Protein AF-A0A2A2K8M1-F1 (afdb_monomer_lite)

InterPro domains:
  IPR002223 Pancreatic trypsin inhibitor Kunitz domain [PF00014] (12-63)
  IPR002223 Pancreatic trypsin inhibitor Kunitz domain [PR00759] (10-24)
  IPR002223 Pancreatic trypsin inhibitor Kunitz domain [PR00759] (38-48)
  IPR002223 Pancreatic trypsin inhibitor Kunitz domain [PR00759] (48-63)
  IPR002223 Pancreatic trypsin inhibitor Kunitz domain [PS50279] (13-63)
  IPR002223 Pancreatic trypsin inhibitor Kunitz domain [SM00131] (11-64)
  IPR003599 Immunoglobulin domain subtype [SM00409] (84-163)
  IPR007110 Immunoglobulin-like domain [PS50835] (79-159)
  IPR010909 PLAC [PF08686] (172-204)
  IPR010909 PLAC [PS50900] (168-207)
  IPR013783 Immunoglobulin-like fold [G3DSA:2.60.40.10] (83-166)
  IPR020901 Proteinase inhibitor I2, Kunitz, conserved site [PS00280] (41-59)
  IPR036179 Immunoglobulin-like domain superfamily [SSF48726] (88-167)
  IPR036880 Pancreatic trypsin inhibitor Kunitz domain superfamily [G3DSA:4.10.410.10] (6-68)
  IPR036880 Pancreatic trypsin inhibitor Kunitz domain superfamily [SSF57362] (7-64)

Organism: NCBI:txid2018661

pLDDT: mean 82.13, std 16.96, range [35.28, 97.94]

Radius of gyration: 31.9 Å; chains: 1; bounding box: 64×33×92 Å

Structure (mmCIF, N/CA/C/O backbone):
data_AF-A0A2A2K8M1-F1
#
_entry.id   AF-A0A2A2K8M1-F1
#
loop_
_atom_site.group_PDB
_atom_site.id
_atom_site.type_symbol
_atom_site.label_atom_id
_atom_site.label_alt_id
_atom_site.label_comp_id
_atom_site.label_asym_id
_atom_site.label_entity_id
_atom_site.label_seq_id
_atom_site.pdbx_PDB_ins_code
_atom_site.Cartn_x
_atom_site.Cartn_y
_atom_site.Cartn_z
_atom_site.occupancy
_atom_site.B_iso_or_equiv
_atom_site.auth_seq_id
_atom_site.auth_comp_id
_atom_site.auth_asym_id
_atom_site.auth_atom_id
_atom_site.pdbx_PDB_model_num
ATOM 1 N N . MET A 1 1 ? 0.678 21.310 -50.332 1.00 40.62 1 MET A N 1
ATOM 2 C CA . MET A 1 1 ? 1.232 19.943 -50.403 1.00 40.62 1 MET A CA 1
ATOM 3 C C . MET A 1 1 ? 2.626 19.961 -49.810 1.00 40.62 1 MET A C 1
ATOM 5 O O . MET A 1 1 ? 3.508 20.511 -50.447 1.00 40.62 1 MET A O 1
ATOM 9 N N . GLN A 1 2 ? 2.783 19.422 -48.602 1.00 35.66 2 GLN A N 1
ATOM 10 C CA . GLN A 1 2 ? 3.873 18.526 -48.193 1.00 35.66 2 GLN A CA 1
ATOM 11 C C . GLN A 1 2 ? 3.618 18.140 -46.730 1.00 35.66 2 GLN A C 1
ATOM 13 O O . GLN A 1 2 ? 3.634 18.981 -45.836 1.00 35.66 2 GLN A O 1
ATOM 18 N N . ASN A 1 3 ? 3.268 16.866 -46.546 1.00 35.28 3 ASN A N 1
ATOM 19 C CA . ASN A 1 3 ? 3.109 16.194 -45.263 1.00 35.28 3 ASN A CA 1
ATOM 20 C C . ASN A 1 3 ? 4.477 16.085 -44.589 1.00 35.28 3 ASN A C 1
ATOM 22 O O . ASN A 1 3 ? 5.363 15.425 -45.128 1.00 35.28 3 ASN A O 1
ATOM 26 N N . LEU A 1 4 ? 4.625 16.664 -43.402 1.00 38.75 4 LEU A N 1
ATOM 27 C CA . LEU A 1 4 ? 5.676 16.273 -42.470 1.00 38.75 4 LEU A CA 1
ATOM 28 C C . LEU A 1 4 ? 5.060 15.243 -41.527 1.00 38.75 4 LEU A C 1
ATOM 30 O O . LEU A 1 4 ? 4.328 15.582 -40.601 1.00 38.75 4 LEU A O 1
ATOM 34 N N . VAL A 1 5 ? 5.299 13.967 -41.825 1.00 39.38 5 VAL A N 1
ATOM 35 C CA . VAL A 1 5 ? 5.035 12.877 -40.888 1.00 39.38 5 VAL A CA 1
ATOM 36 C C . VAL A 1 5 ? 5.980 13.098 -39.711 1.00 39.38 5 VAL A C 1
ATOM 38 O O . VAL A 1 5 ? 7.195 12.991 -39.867 1.00 39.38 5 VAL A O 1
ATOM 41 N N . HIS A 1 6 ? 5.434 13.440 -38.544 1.00 40.03 6 HIS A N 1
ATOM 42 C CA . HIS A 1 6 ? 6.138 13.237 -37.285 1.00 40.03 6 HIS A CA 1
ATOM 43 C C . HIS A 1 6 ? 6.374 11.729 -37.165 1.00 40.03 6 HIS A C 1
ATOM 45 O O . HIS A 1 6 ? 5.461 10.978 -36.830 1.00 40.03 6 HIS A O 1
ATOM 51 N N . VAL A 1 7 ? 7.574 11.277 -37.529 1.00 40.03 7 VAL A N 1
ATOM 52 C CA . VAL A 1 7 ? 8.024 9.920 -37.225 1.00 40.03 7 VAL A CA 1
ATOM 53 C C . VAL A 1 7 ? 8.162 9.871 -35.712 1.00 40.03 7 VAL A C 1
ATOM 55 O O . VAL A 1 7 ? 9.080 10.460 -35.145 1.00 40.03 7 VAL A O 1
ATOM 58 N N . ASP A 1 8 ? 7.178 9.260 -35.063 1.00 51.19 8 ASP A N 1
ATOM 59 C CA . ASP A 1 8 ? 7.179 9.032 -33.628 1.00 51.19 8 ASP A CA 1
ATOM 60 C C . ASP A 1 8 ? 8.402 8.171 -33.283 1.00 51.19 8 ASP A C 1
ATOM 62 O O . ASP A 1 8 ? 8.494 7.000 -33.671 1.00 51.19 8 ASP A O 1
ATOM 66 N N . SER A 1 9 ? 9.366 8.768 -32.581 1.00 55.22 9 SER A N 1
ATOM 67 C CA . SER A 1 9 ? 10.589 8.109 -32.115 1.00 55.22 9 SER A CA 1
ATOM 68 C C . SER A 1 9 ? 10.290 6.863 -31.270 1.00 55.22 9 SER A C 1
ATOM 70 O O . SER A 1 9 ? 11.136 5.979 -31.168 1.00 55.22 9 SER A O 1
ATOM 72 N N . ASN A 1 10 ? 9.063 6.728 -30.748 1.00 67.31 10 ASN A N 1
ATOM 73 C CA . ASN A 1 10 ? 8.582 5.562 -30.011 1.00 67.31 10 ASN A CA 1
ATOM 74 C C . ASN A 1 10 ? 8.404 4.297 -30.872 1.00 67.31 10 ASN A C 1
ATOM 76 O O . ASN A 1 10 ? 8.530 3.181 -30.365 1.00 67.31 10 ASN A O 1
ATOM 80 N N . TYR A 1 11 ? 8.139 4.434 -32.176 1.00 81.25 11 TYR A N 1
ATOM 81 C CA . TYR A 1 11 ? 7.926 3.280 -33.057 1.00 81.25 11 TYR A CA 1
ATOM 82 C C . TYR A 1 11 ? 9.239 2.599 -33.456 1.00 81.25 11 TYR A C 1
ATOM 84 O O . TYR A 1 11 ? 9.352 1.378 -33.363 1.00 81.25 11 TYR A O 1
ATOM 92 N N . VAL A 1 12 ? 10.249 3.387 -33.843 1.00 89.00 12 VAL A N 1
ATOM 93 C CA . VAL A 1 12 ? 11.556 2.885 -34.304 1.00 89.00 12 VAL A CA 1
ATOM 94 C C . VAL A 1 12 ? 12.192 1.971 -33.259 1.00 89.00 12 VAL A C 1
ATOM 96 O O . VAL A 1 12 ? 12.655 0.881 -33.575 1.00 89.00 12 VAL A O 1
ATOM 99 N N . CYS A 1 13 ? 12.122 2.363 -31.992 1.00 89.69 13 CYS A N 1
ATOM 100 C CA . CYS A 1 13 ? 12.734 1.639 -30.884 1.00 89.69 13 CYS A CA 1
ATOM 101 C C . CYS A 1 13 ? 12.035 0.318 -30.522 1.00 89.69 13 CYS A C 1
ATOM 103 O O . CYS A 1 13 ? 12.549 -0.427 -29.694 1.00 89.69 13 CYS A O 1
ATOM 105 N N . LYS A 1 14 ? 10.872 0.010 -31.111 1.00 88.00 14 LYS A N 1
ATOM 106 C CA . LYS A 1 14 ? 10.136 -1.250 -30.898 1.00 88.00 14 LYS A CA 1
ATOM 107 C C . LYS A 1 14 ? 10.315 -2.251 -32.038 1.00 88.00 14 LYS A C 1
ATOM 109 O O . LYS A 1 14 ? 9.835 -3.377 -31.936 1.00 88.00 14 LYS A O 1
ATOM 114 N N . LEU A 1 15 ? 10.978 -1.856 -33.122 1.00 91.06 15 LEU A N 1
ATOM 115 C CA . LEU A 1 15 ? 11.228 -2.738 -34.257 1.00 91.06 15 LEU A CA 1
ATOM 116 C C . LEU A 1 15 ? 12.308 -3.778 -33.912 1.00 91.06 15 LEU A C 1
ATOM 118 O O . LEU A 1 15 ? 13.200 -3.493 -33.113 1.00 91.06 15 LEU A O 1
ATOM 122 N N . PRO A 1 16 ? 12.273 -4.984 -34.500 1.00 93.38 16 PRO A N 1
ATOM 123 C CA . PRO A 1 16 ? 13.370 -5.942 -34.374 1.00 93.38 16 PRO A CA 1
ATOM 124 C C . PRO A 1 16 ? 14.629 -5.427 -35.087 1.00 93.38 16 PRO A C 1
ATOM 126 O O . PRO A 1 16 ? 14.545 -4.539 -35.931 1.00 93.38 16 PRO A O 1
ATOM 129 N N . PHE A 1 17 ? 15.800 -6.004 -34.814 1.00 94.81 17 PHE A N 1
ATOM 130 C CA . PHE A 1 17 ? 16.961 -5.747 -35.672 1.00 94.81 17 PHE A CA 1
ATOM 131 C C . PHE A 1 17 ? 16.779 -6.445 -37.025 1.00 94.81 17 PHE A C 1
ATOM 133 O O . PHE A 1 17 ? 16.303 -7.580 -37.089 1.00 94.81 17 PHE A O 1
ATOM 140 N N . GLU A 1 18 ? 17.215 -5.800 -38.104 1.00 97.00 18 GLU A N 1
ATOM 141 C CA . GLU A 1 18 ? 17.178 -6.382 -39.445 1.00 97.00 18 GLU A CA 1
ATOM 142 C C . GLU A 1 18 ? 18.530 -6.252 -40.136 1.00 97.00 18 GLU A C 1
ATOM 144 O O . GLU A 1 18 ? 18.986 -5.159 -40.475 1.00 97.00 18 GLU A O 1
ATOM 149 N N . ARG A 1 19 ? 19.172 -7.401 -40.377 1.00 96.25 19 ARG A N 1
ATOM 150 C CA . ARG A 1 19 ? 20.444 -7.463 -41.105 1.00 96.25 19 ARG A CA 1
ATOM 151 C C . ARG A 1 19 ? 20.292 -7.018 -42.560 1.00 96.25 19 ARG A C 1
ATOM 153 O O . ARG A 1 19 ? 21.214 -6.398 -43.071 1.00 96.25 19 ARG A O 1
ATOM 160 N N . GLY A 1 20 ? 19.163 -7.298 -43.207 1.00 95.19 20 GLY A N 1
ATOM 161 C CA . GLY A 1 20 ? 18.978 -7.112 -44.651 1.00 95.19 20 GLY A CA 1
ATOM 162 C C . GLY A 1 20 ? 19.635 -8.225 -45.492 1.00 95.19 20 GLY A C 1
ATOM 163 O O . GLY A 1 20 ? 20.381 -9.042 -44.942 1.00 95.19 20 GLY A O 1
ATOM 164 N N . PRO A 1 21 ? 19.339 -8.295 -46.803 1.00 96.00 21 PRO A N 1
ATOM 165 C CA . PRO A 1 21 ? 19.711 -9.421 -47.664 1.00 96.00 21 PRO A CA 1
ATOM 166 C C . PRO A 1 21 ? 21.071 -9.289 -48.372 1.00 96.00 21 PRO A C 1
ATOM 168 O O . PRO A 1 21 ? 21.463 -10.215 -49.081 1.00 96.00 21 PRO A O 1
ATOM 171 N N . CYS A 1 22 ? 21.778 -8.165 -48.232 1.00 96.88 22 CYS A N 1
ATOM 172 C CA . CYS A 1 22 ? 23.078 -7.965 -48.879 1.00 96.88 22 CYS A CA 1
ATOM 173 C C . CYS A 1 22 ? 24.204 -8.798 -48.221 1.00 96.88 22 CYS A C 1
ATOM 175 O O . CYS A 1 22 ? 23.997 -9.515 -47.239 1.00 96.88 22 CYS A O 1
ATOM 177 N N . ASP A 1 23 ? 25.420 -8.710 -48.757 1.00 96.00 23 ASP A N 1
ATOM 178 C CA . ASP A 1 23 ? 26.592 -9.494 -48.344 1.00 96.00 23 ASP A CA 1
ATOM 179 C C . ASP A 1 23 ? 27.536 -8.766 -47.367 1.00 96.00 23 ASP A C 1
ATOM 181 O O . ASP A 1 23 ? 28.510 -9.350 -46.886 1.00 96.00 23 ASP A O 1
ATOM 185 N N . GLY A 1 24 ? 27.235 -7.514 -47.015 1.00 94.31 24 GLY A N 1
ATOM 186 C CA . GLY A 1 24 ? 28.004 -6.738 -46.047 1.00 94.31 24 GLY A CA 1
ATOM 187 C C . GLY A 1 24 ? 27.885 -7.234 -44.598 1.00 94.31 24 GLY A C 1
ATOM 188 O O . GLY A 1 24 ? 27.102 -8.122 -44.235 1.00 94.31 24 GLY A O 1
ATOM 189 N N . SER A 1 25 ? 28.693 -6.635 -43.726 1.00 94.12 25 SER A N 1
ATOM 190 C CA . SER A 1 25 ? 28.653 -6.891 -42.282 1.00 94.12 25 SER A CA 1
ATOM 191 C C . SER A 1 25 ? 29.175 -5.686 -41.504 1.00 94.12 25 SER A C 1
ATOM 193 O O . SER A 1 25 ? 30.154 -5.769 -40.763 1.00 94.12 25 SER A O 1
ATOM 195 N N . GLU A 1 26 ? 28.529 -4.543 -41.695 1.00 96.19 26 GLU A N 1
ATOM 196 C CA . GLU A 1 26 ? 28.850 -3.325 -40.964 1.00 96.19 26 GLU A CA 1
ATOM 197 C C . GLU A 1 26 ? 28.313 -3.392 -39.534 1.00 96.19 26 GLU A C 1
ATOM 199 O O . GLU A 1 26 ? 27.145 -3.713 -39.317 1.00 96.19 26 GLU A O 1
ATOM 204 N N . SER A 1 27 ? 29.149 -3.042 -38.556 1.00 96.94 27 SER A N 1
ATOM 205 C CA . SER A 1 27 ? 28.707 -2.898 -37.168 1.00 96.94 27 SER A CA 1
ATOM 206 C C . SER A 1 27 ? 27.693 -1.757 -37.050 1.00 96.94 27 SER A C 1
ATOM 208 O O . SER A 1 27 ? 27.935 -0.624 -37.491 1.00 96.94 27 SER A O 1
ATOM 210 N N . ARG A 1 28 ? 26.530 -2.074 -36.481 1.00 97.25 28 ARG A N 1
ATOM 211 C CA . ARG A 1 28 ? 25.445 -1.145 -36.165 1.00 97.25 28 ARG A CA 1
ATOM 212 C C . ARG A 1 28 ? 24.844 -1.491 -34.813 1.00 97.25 28 ARG A C 1
ATOM 214 O O . ARG A 1 28 ? 25.030 -2.585 -34.293 1.00 97.25 28 ARG A O 1
ATOM 221 N N . TRP A 1 29 ? 24.107 -0.549 -34.248 1.00 96.62 29 TRP A N 1
ATOM 222 C CA . TRP A 1 29 ? 23.428 -0.702 -32.968 1.00 96.62 29 TRP A CA 1
ATOM 223 C C . TRP A 1 29 ? 21.922 -0.745 -33.180 1.00 96.62 29 TRP A C 1
ATOM 225 O O . TRP A 1 29 ? 21.399 0.027 -33.973 1.00 96.62 29 TRP A O 1
ATOM 235 N N . PHE A 1 30 ? 21.219 -1.609 -32.463 1.00 95.06 30 PHE A N 1
ATOM 236 C CA . PHE A 1 30 ? 19.760 -1.598 -32.384 1.00 95.06 30 PHE A CA 1
ATOM 237 C C . PHE A 1 30 ? 19.334 -1.547 -30.920 1.00 95.06 30 PHE A C 1
ATOM 239 O O . PHE A 1 30 ? 20.083 -1.964 -30.032 1.00 95.06 30 PHE A O 1
ATOM 246 N N . TYR A 1 31 ? 18.136 -1.043 -30.656 1.00 92.38 31 TYR A N 1
ATOM 247 C CA . TYR A 1 31 ? 17.542 -1.057 -29.329 1.00 92.38 31 TYR A CA 1
ATOM 248 C C . TYR A 1 31 ? 16.719 -2.332 -29.125 1.00 92.38 31 TYR A C 1
ATOM 250 O O . TYR A 1 31 ? 15.752 -2.573 -29.844 1.00 92.38 31 TYR A O 1
ATOM 258 N N . ASP A 1 32 ? 17.085 -3.149 -28.138 1.00 87.44 32 ASP A N 1
ATOM 259 C CA . ASP A 1 32 ? 16.274 -4.282 -27.693 1.00 87.44 32 ASP A CA 1
ATOM 260 C C . ASP A 1 32 ? 15.259 -3.772 -26.664 1.00 87.44 32 ASP A C 1
ATOM 262 O O . ASP A 1 32 ? 15.597 -3.572 -25.494 1.00 87.44 32 ASP A O 1
ATOM 266 N N . HIS A 1 33 ? 14.016 -3.545 -27.098 1.00 81.12 33 HIS A N 1
ATOM 267 C CA . HIS A 1 33 ? 12.969 -2.986 -26.238 1.00 81.12 33 HIS A CA 1
ATOM 268 C C . HIS A 1 33 ? 12.596 -3.894 -25.056 1.00 81.12 33 HIS A C 1
ATOM 270 O O . HIS A 1 33 ? 12.164 -3.389 -24.023 1.00 81.12 33 HIS A O 1
ATOM 276 N N . ASN A 1 34 ? 12.770 -5.216 -25.178 1.00 78.00 34 ASN A N 1
ATOM 277 C CA . ASN A 1 34 ? 12.465 -6.157 -24.096 1.00 78.00 34 ASN A CA 1
ATOM 278 C C . ASN A 1 34 ? 13.526 -6.083 -22.998 1.00 78.00 34 ASN A C 1
ATOM 280 O O . ASN A 1 34 ? 13.221 -6.207 -21.813 1.00 78.00 34 ASN A O 1
ATOM 284 N N . LYS A 1 35 ? 14.786 -5.875 -23.392 1.00 77.00 35 LYS A N 1
ATOM 285 C CA . LYS A 1 35 ? 15.911 -5.741 -22.457 1.00 77.00 35 LYS A CA 1
ATOM 286 C C . LYS A 1 35 ? 16.182 -4.297 -22.037 1.00 77.00 35 LYS A C 1
ATOM 288 O O . LYS A 1 35 ? 16.935 -4.080 -21.093 1.00 77.00 35 LYS A O 1
ATOM 293 N N . GLY A 1 36 ? 15.607 -3.323 -22.736 1.00 78.19 36 GLY A N 1
ATOM 294 C CA . GLY A 1 36 ? 15.814 -1.897 -22.502 1.00 78.19 36 GLY A CA 1
ATOM 295 C C . GLY A 1 36 ? 17.237 -1.411 -22.803 1.00 78.19 36 GLY A C 1
ATOM 296 O O . GLY A 1 36 ? 17.662 -0.399 -22.245 1.00 78.19 36 GLY A O 1
ATOM 297 N N . ILE A 1 37 ? 17.999 -2.123 -23.643 1.00 82.56 37 ILE A N 1
ATOM 298 C CA . ILE A 1 37 ? 19.424 -1.852 -23.904 1.00 82.56 37 ILE A CA 1
ATOM 299 C C . ILE A 1 37 ? 19.737 -1.811 -25.401 1.00 82.56 37 ILE A C 1
ATOM 301 O O . ILE A 1 37 ? 19.132 -2.522 -26.198 1.00 82.56 37 ILE A O 1
ATOM 305 N N . CYS A 1 38 ? 20.740 -1.015 -25.777 1.00 90.56 38 CYS A N 1
ATOM 306 C CA . CYS A 1 38 ? 21.304 -1.027 -27.126 1.00 90.56 38 CYS A CA 1
ATOM 307 C C . CYS A 1 38 ? 22.308 -2.173 -27.284 1.00 90.56 38 CYS A C 1
ATOM 309 O O . CYS A 1 38 ? 23.259 -2.270 -26.499 1.00 90.56 38 CYS A O 1
ATOM 311 N N . LEU A 1 39 ? 22.117 -2.998 -28.311 1.00 92.31 39 LEU A N 1
ATOM 312 C CA . LEU A 1 39 ? 22.966 -4.133 -28.665 1.00 92.31 39 LEU A CA 1
ATOM 313 C C . LEU A 1 39 ? 23.559 -3.942 -30.064 1.00 92.31 39 LEU A C 1
ATOM 315 O O . LEU A 1 39 ? 22.949 -3.325 -30.934 1.00 92.31 39 LEU A O 1
ATOM 319 N N . GLU A 1 40 ? 24.761 -4.468 -30.272 1.00 96.50 40 GLU A N 1
ATOM 320 C CA . GLU A 1 40 ? 25.446 -4.431 -31.563 1.00 96.50 40 GLU A CA 1
ATOM 321 C C . GLU A 1 40 ? 24.971 -5.583 -32.463 1.00 96.50 40 GLU A C 1
ATOM 323 O O . GLU A 1 40 ? 24.756 -6.703 -31.993 1.00 96.50 40 GLU A O 1
ATOM 328 N N . PHE A 1 41 ? 24.816 -5.320 -33.760 1.00 96.38 41 PHE A N 1
ATOM 329 C CA . PHE A 1 41 ? 24.501 -6.316 -34.781 1.00 96.38 41 PHE A CA 1
ATOM 330 C C . PHE A 1 41 ? 25.212 -6.004 -36.107 1.00 96.38 41 PHE A C 1
ATOM 332 O O . PHE A 1 41 ? 25.621 -4.871 -36.363 1.00 96.38 41 PHE A O 1
ATOM 339 N N . GLY A 1 42 ? 25.361 -7.021 -36.961 1.00 96.75 42 GLY A N 1
ATOM 340 C CA . GLY A 1 42 ? 25.916 -6.861 -38.307 1.00 96.75 42 GLY A CA 1
ATOM 341 C C . GLY A 1 42 ? 24.831 -6.506 -39.321 1.00 96.75 42 GLY A C 1
ATOM 342 O O . GLY A 1 42 ? 23.949 -7.325 -39.578 1.00 96.75 42 GLY A O 1
ATOM 343 N N . TYR A 1 43 ? 24.914 -5.318 -39.916 1.00 97.25 43 TYR A N 1
ATOM 344 C CA . TYR A 1 43 ? 24.059 -4.867 -41.012 1.00 97.25 43 TYR A CA 1
ATOM 345 C C . TYR A 1 43 ? 24.692 -5.189 -42.370 1.00 97.25 43 TYR A C 1
ATOM 347 O O . TYR A 1 43 ? 25.881 -4.968 -42.591 1.00 97.25 43 TYR A O 1
ATOM 355 N N . SER A 1 44 ? 23.886 -5.702 -43.294 1.00 96.25 44 SER A N 1
ATOM 356 C CA . SER A 1 44 ? 24.334 -6.169 -44.607 1.00 96.25 44 SER A CA 1
ATOM 357 C C . SER A 1 44 ? 24.650 -5.066 -45.616 1.00 96.25 44 SER A C 1
ATOM 359 O O . SER A 1 44 ? 25.215 -5.354 -46.665 1.00 96.25 44 SER A O 1
ATOM 361 N N . GLY A 1 45 ? 24.296 -3.814 -45.322 1.00 94.38 45 GLY A N 1
ATOM 362 C CA . GLY A 1 45 ? 24.522 -2.676 -46.217 1.00 94.38 45 GLY A CA 1
ATOM 363 C C . GLY A 1 45 ? 23.304 -2.270 -47.052 1.00 94.38 45 GLY A C 1
ATOM 364 O O . GLY A 1 45 ? 23.328 -1.193 -47.644 1.00 94.38 45 GLY A O 1
ATOM 365 N N . CYS A 1 46 ? 22.215 -3.049 -47.060 1.00 94.88 46 CYS A N 1
ATOM 366 C CA . CYS A 1 46 ? 20.970 -2.665 -47.732 1.00 94.88 46 CYS A CA 1
ATOM 367 C C . CYS A 1 46 ? 19.701 -3.096 -46.980 1.00 94.88 46 CYS A C 1
ATOM 369 O O . CYS A 1 46 ? 19.727 -4.020 -46.167 1.00 94.88 46 CYS A O 1
ATOM 371 N N . GLU A 1 47 ? 18.591 -2.423 -47.304 1.00 94.38 47 GLU A N 1
ATOM 372 C CA . GLU A 1 47 ? 17.252 -2.659 -46.746 1.00 94.38 47 GLU A CA 1
ATOM 373 C C . GLU A 1 47 ? 17.218 -2.607 -45.205 1.00 94.38 47 GLU A C 1
ATOM 375 O O . GLU A 1 47 ? 17.872 -1.765 -44.583 1.00 94.38 47 GLU A O 1
ATOM 380 N N . GLY A 1 48 ? 16.416 -3.464 -44.575 1.00 91.88 48 GLY A N 1
ATOM 381 C CA . GLY A 1 48 ? 16.195 -3.468 -43.138 1.00 91.88 48 GLY A CA 1
ATOM 382 C C . GLY A 1 48 ? 15.252 -2.359 -42.670 1.00 91.88 48 GLY A C 1
ATOM 383 O O . GLY A 1 48 ? 14.567 -1.712 -43.465 1.00 91.88 48 GLY A O 1
ATOM 384 N N . ASN A 1 49 ? 15.271 -2.103 -41.364 1.00 94.75 49 ASN A N 1
ATOM 385 C CA . ASN A 1 49 ? 14.431 -1.095 -40.731 1.00 94.75 49 ASN A CA 1
ATOM 386 C C . ASN A 1 49 ? 15.246 -0.024 -39.982 1.00 94.75 49 ASN A C 1
ATOM 388 O O . ASN A 1 49 ? 16.479 -0.054 -39.937 1.00 94.75 49 ASN A O 1
ATOM 392 N N . GLU A 1 50 ? 14.531 0.950 -39.419 1.00 93.62 50 GLU A N 1
ATOM 393 C CA . GLU A 1 50 ? 15.107 2.147 -38.798 1.00 93.62 50 GLU A CA 1
ATOM 394 C C . GLU A 1 50 ? 15.674 1.915 -37.388 1.00 93.62 50 GLU A C 1
ATOM 396 O O . GLU A 1 50 ? 16.328 2.808 -36.851 1.00 93.62 50 GLU A O 1
ATOM 401 N N . ASN A 1 51 ? 15.488 0.737 -36.769 1.00 94.88 51 ASN A N 1
ATOM 402 C CA . ASN A 1 51 ? 16.140 0.395 -35.495 1.00 94.88 51 ASN A CA 1
ATOM 403 C C . ASN A 1 51 ? 17.610 0.014 -35.727 1.00 94.88 51 ASN A C 1
ATOM 405 O O . ASN A 1 51 ? 18.058 -1.099 -35.446 1.00 94.88 51 ASN A O 1
ATOM 409 N N . ARG A 1 52 ? 18.349 0.943 -36.333 1.00 95.31 52 ARG A N 1
ATOM 410 C CA . ARG A 1 52 ? 19.715 0.769 -36.811 1.00 95.31 52 ARG A CA 1
ATOM 411 C C . ARG A 1 52 ? 20.462 2.090 -36.696 1.00 95.31 52 ARG A C 1
ATOM 413 O O . ARG A 1 52 ? 20.373 2.970 -37.547 1.00 95.31 52 ARG A O 1
ATOM 420 N N . PHE A 1 53 ? 21.276 2.180 -35.665 1.00 95.75 53 PHE A N 1
ATOM 421 C CA . PHE A 1 53 ? 22.047 3.353 -35.302 1.00 95.75 53 PHE A CA 1
ATOM 422 C C . PHE A 1 53 ? 23.531 3.131 -35.576 1.00 95.75 53 PHE A C 1
ATOM 424 O O . PHE A 1 53 ? 24.041 2.010 -35.502 1.00 95.75 53 PHE A O 1
ATOM 431 N N . LEU A 1 54 ? 24.236 4.214 -35.897 1.00 94.38 54 LEU A N 1
ATOM 432 C CA . LEU A 1 54 ? 25.666 4.161 -36.186 1.00 94.38 54 LEU A CA 1
ATOM 433 C C . LEU A 1 54 ? 26.478 3.883 -34.919 1.00 94.38 54 LEU A C 1
ATOM 435 O O . LEU A 1 54 ? 27.393 3.063 -34.934 1.00 94.38 54 LEU A O 1
ATOM 439 N N . THR A 1 55 ? 26.123 4.540 -33.816 1.00 92.56 55 THR A N 1
ATOM 440 C CA . THR A 1 55 ? 26.805 4.382 -32.533 1.00 92.56 55 THR A CA 1
ATOM 441 C C . THR A 1 55 ? 25.839 3.957 -31.433 1.00 92.56 55 THR A C 1
ATOM 443 O O . THR A 1 55 ? 24.635 4.220 -31.487 1.00 92.56 55 THR A O 1
ATOM 446 N N . LYS A 1 56 ? 26.384 3.347 -30.373 1.00 89.06 56 LYS A N 1
ATOM 447 C CA . LYS A 1 56 ? 25.629 3.055 -29.148 1.00 89.06 56 LYS A CA 1
ATOM 448 C C . LYS A 1 56 ? 24.960 4.311 -28.590 1.00 89.06 56 LYS A C 1
ATOM 450 O O . LYS A 1 56 ? 23.841 4.231 -28.101 1.00 89.06 56 LYS A O 1
ATOM 455 N N . ASN A 1 57 ? 25.642 5.456 -28.651 1.00 84.50 57 ASN A N 1
ATOM 456 C CA . ASN A 1 57 ? 25.127 6.704 -28.101 1.00 84.50 57 ASN A CA 1
ATOM 457 C C . ASN A 1 57 ? 23.944 7.244 -28.909 1.00 84.50 57 ASN A C 1
ATOM 459 O O . ASN A 1 57 ? 22.994 7.716 -28.303 1.00 84.50 57 ASN A O 1
ATOM 463 N N . ASP A 1 58 ? 23.959 7.116 -30.238 1.00 87.38 58 ASP A N 1
ATOM 464 C CA . ASP A 1 58 ? 22.818 7.503 -31.079 1.00 87.38 58 ASP A CA 1
ATOM 465 C C . ASP A 1 58 ? 21.598 6.622 -30.785 1.00 87.38 58 ASP A C 1
ATOM 467 O O . ASP A 1 58 ? 20.488 7.127 -30.639 1.00 87.38 58 ASP A O 1
ATOM 471 N N . CYS A 1 59 ? 21.820 5.314 -30.608 1.00 89.94 59 CYS A N 1
ATOM 472 C CA . CYS A 1 59 ? 20.780 4.377 -30.184 1.00 89.94 59 CYS A CA 1
ATOM 473 C C . CYS A 1 59 ? 20.194 4.750 -28.816 1.00 89.94 59 CYS A C 1
ATOM 475 O O . CYS A 1 59 ? 18.978 4.783 -28.643 1.00 89.94 59 CYS A O 1
ATOM 477 N N . LEU A 1 60 ? 21.048 5.066 -27.837 1.00 84.88 60 LEU A N 1
ATOM 478 C CA . LEU A 1 60 ? 20.592 5.491 -26.516 1.00 84.88 60 LEU A CA 1
ATOM 479 C C . LEU A 1 60 ? 19.854 6.833 -26.603 1.00 84.88 60 LEU A C 1
ATOM 481 O O . LEU A 1 60 ? 18.729 6.941 -26.139 1.00 84.88 60 LEU A O 1
ATOM 485 N N . ALA A 1 61 ? 20.409 7.837 -27.272 1.00 82.06 61 ALA A N 1
ATOM 486 C CA . ALA A 1 61 ? 19.755 9.134 -27.429 1.00 82.06 61 ALA A CA 1
ATOM 487 C C . ALA A 1 61 ? 18.369 9.021 -28.091 1.00 82.06 61 ALA A C 1
ATOM 489 O O . ALA A 1 61 ? 17.443 9.716 -27.679 1.00 82.06 61 ALA A O 1
ATOM 490 N N . ALA A 1 62 ? 18.214 8.125 -29.070 1.00 83.81 62 ALA A N 1
ATOM 491 C CA . ALA A 1 62 ? 16.941 7.887 -29.741 1.00 83.81 62 ALA A CA 1
ATOM 492 C C . ALA A 1 62 ? 15.948 7.073 -28.892 1.00 83.81 62 ALA A C 1
ATOM 494 O O . ALA A 1 62 ? 14.763 7.398 -28.863 1.00 83.81 62 ALA A O 1
ATOM 495 N N . CYS A 1 63 ? 16.418 6.029 -28.201 1.00 82.75 63 CYS A N 1
ATOM 496 C CA . CYS A 1 63 ? 15.550 4.995 -27.631 1.00 82.75 63 CYS A CA 1
ATOM 497 C C . CYS A 1 63 ? 15.614 4.850 -26.110 1.00 82.75 63 CYS A C 1
ATOM 499 O O . CYS A 1 63 ? 14.656 4.387 -25.492 1.00 82.75 63 CYS A O 1
ATOM 501 N N . SER A 1 64 ? 16.699 5.277 -25.465 1.00 73.44 64 SER A N 1
ATOM 502 C CA . SER A 1 64 ? 16.831 5.193 -24.010 1.00 73.44 64 SER A CA 1
ATOM 503 C C . SER A 1 64 ? 15.984 6.217 -23.272 1.00 73.44 64 SER A C 1
ATOM 505 O O . SER A 1 64 ? 15.797 6.036 -22.079 1.00 73.44 64 SER A O 1
ATOM 507 N N . VAL A 1 65 ? 15.429 7.239 -23.937 1.00 63.84 65 VAL A N 1
ATOM 508 C CA . VAL A 1 65 ? 14.466 8.174 -23.318 1.00 63.84 65 VAL A CA 1
ATOM 509 C C . VAL A 1 65 ? 13.141 7.466 -22.988 1.00 63.84 65 VAL A C 1
ATOM 511 O O . VAL A 1 65 ? 12.551 7.728 -21.946 1.00 63.84 65 VAL A O 1
ATOM 514 N N . ILE A 1 66 ? 12.760 6.448 -23.769 1.00 56.19 66 ILE A N 1
ATOM 515 C CA . ILE A 1 66 ? 11.646 5.525 -23.458 1.00 56.19 66 ILE A CA 1
ATOM 516 C C . ILE A 1 66 ? 12.030 4.582 -22.300 1.00 56.19 66 ILE A C 1
ATOM 518 O O . ILE A 1 66 ? 11.192 4.107 -21.533 1.00 56.19 66 ILE A O 1
ATOM 522 N N . GLY A 1 67 ? 13.332 4.356 -22.125 1.00 49.16 67 GLY A N 1
ATOM 523 C CA . GLY A 1 67 ? 13.910 3.716 -20.952 1.00 49.16 67 GLY A CA 1
ATOM 524 C C . GLY A 1 67 ? 13.977 4.619 -19.720 1.00 49.16 67 GLY A C 1
ATOM 525 O O . GLY A 1 67 ? 14.117 4.076 -18.637 1.00 49.16 67 GLY A O 1
ATOM 526 N N . VAL A 1 68 ? 13.849 5.949 -19.823 1.00 48.62 68 VAL A N 1
ATOM 527 C CA . VAL A 1 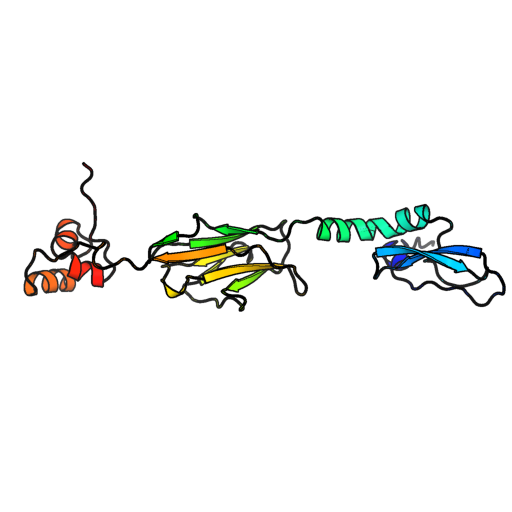68 ? 13.823 6.828 -18.641 1.00 48.62 68 VAL A CA 1
ATOM 528 C C . VAL A 1 68 ? 12.436 6.832 -18.012 1.00 48.62 68 VAL A C 1
ATOM 530 O O . VAL A 1 68 ? 12.360 6.762 -16.799 1.00 48.62 68 VAL A O 1
ATOM 533 N N . GLU A 1 69 ? 11.339 6.776 -18.771 1.00 47.94 69 GLU A N 1
ATOM 534 C CA . GLU A 1 69 ? 10.011 6.595 -18.156 1.00 47.94 69 GLU A CA 1
ATOM 535 C C . GLU A 1 69 ? 9.878 5.222 -17.475 1.00 47.94 69 GLU A C 1
ATOM 537 O O . GLU A 1 69 ? 9.398 5.142 -16.349 1.00 47.94 69 GLU A O 1
ATOM 542 N N . ASN A 1 70 ? 10.423 4.155 -18.071 1.00 47.41 70 ASN A N 1
ATOM 543 C CA . ASN A 1 70 ? 10.417 2.817 -17.465 1.00 47.41 70 ASN A CA 1
ATOM 544 C C . ASN A 1 70 ? 11.490 2.614 -16.373 1.00 47.41 70 ASN A C 1
ATOM 546 O O . ASN A 1 70 ? 11.277 1.849 -15.435 1.00 47.41 70 ASN A O 1
ATOM 550 N N . ALA A 1 71 ? 12.643 3.288 -16.443 1.00 47.31 71 ALA A N 1
ATOM 551 C CA . ALA A 1 71 ? 13.655 3.249 -15.384 1.00 47.31 71 ALA A CA 1
ATOM 552 C C . ALA A 1 71 ? 13.320 4.193 -14.226 1.00 47.31 71 ALA A C 1
ATOM 554 O O . ALA A 1 71 ? 13.653 3.864 -13.098 1.00 47.31 71 ALA A O 1
ATOM 555 N N . LEU A 1 72 ? 12.630 5.315 -14.460 1.00 49.59 72 LEU A N 1
ATOM 556 C CA . LEU A 1 72 ? 12.035 6.130 -13.396 1.00 49.59 72 LEU A CA 1
ATOM 557 C C . LEU A 1 72 ? 10.883 5.386 -12.715 1.00 49.59 72 LEU A C 1
ATOM 559 O O . LEU A 1 72 ? 10.742 5.513 -11.506 1.00 49.59 72 LEU A O 1
ATOM 563 N N . TYR A 1 73 ? 10.137 4.550 -13.447 1.00 48.53 73 TYR A N 1
ATOM 564 C CA . TYR A 1 73 ? 9.150 3.637 -12.860 1.00 48.53 73 TYR A CA 1
ATOM 565 C C . TYR A 1 73 ? 9.802 2.526 -12.018 1.00 48.53 73 TYR A C 1
ATOM 567 O O . TYR A 1 73 ? 9.317 2.194 -10.947 1.00 48.53 73 TYR A O 1
ATOM 575 N N . ARG A 1 74 ? 10.955 1.983 -12.438 1.00 48.28 74 ARG A N 1
ATOM 576 C CA . ARG A 1 74 ? 11.743 1.024 -11.627 1.00 48.28 74 ARG A CA 1
ATOM 577 C C . ARG A 1 74 ? 12.578 1.670 -10.509 1.00 48.28 74 ARG A C 1
ATOM 579 O O . ARG A 1 74 ? 13.042 0.969 -9.618 1.00 48.28 74 ARG A O 1
ATOM 586 N N . LEU A 1 75 ? 12.812 2.982 -10.572 1.00 49.91 75 LEU A N 1
ATOM 587 C CA . LEU A 1 75 ? 13.428 3.788 -9.509 1.00 49.91 75 LEU A CA 1
ATOM 588 C C . LEU A 1 75 ? 12.389 4.335 -8.523 1.00 49.91 75 LEU A C 1
ATOM 590 O O . LEU A 1 75 ? 12.779 4.866 -7.481 1.00 49.91 75 LEU A O 1
ATOM 594 N N . GLN A 1 76 ? 11.091 4.231 -8.823 1.00 61.41 76 GLN A N 1
ATOM 595 C CA . GLN A 1 76 ? 10.060 4.464 -7.825 1.00 61.41 76 GLN A CA 1
ATOM 596 C C . GLN A 1 76 ? 10.149 3.337 -6.811 1.00 61.41 76 GLN A C 1
ATOM 598 O O . GLN A 1 76 ? 10.019 2.160 -7.137 1.00 61.41 76 GLN A O 1
ATOM 603 N N . SER A 1 77 ? 10.443 3.724 -5.574 1.00 63.62 77 SER A N 1
ATOM 604 C CA . SER A 1 77 ? 10.434 2.829 -4.429 1.00 63.62 77 SER A CA 1
ATOM 605 C C . SER A 1 77 ? 9.153 1.993 -4.451 1.00 63.62 77 SER A C 1
ATOM 607 O O . SER A 1 77 ? 8.098 2.559 -4.763 1.00 63.62 77 SER A O 1
ATOM 609 N N . PRO A 1 78 ? 9.206 0.704 -4.069 1.00 77.62 78 PRO A N 1
ATOM 610 C CA . PRO A 1 78 ? 7.993 -0.079 -3.902 1.00 77.62 78 PRO A CA 1
ATOM 611 C C . PRO A 1 78 ? 7.002 0.701 -3.030 1.00 77.62 78 PRO A C 1
ATOM 613 O O . PRO A 1 78 ? 7.432 1.456 -2.139 1.00 77.62 78 PRO A O 1
ATOM 616 N N . PRO A 1 79 ? 5.688 0.557 -3.283 1.00 87.62 79 PRO A N 1
ATOM 617 C CA . PRO A 1 79 ? 4.685 1.269 -2.512 1.00 87.62 79 PRO A CA 1
ATOM 618 C C . PRO A 1 79 ? 4.911 1.030 -1.026 1.00 87.62 79 PRO A C 1
ATOM 620 O O . PRO A 1 79 ? 5.401 -0.024 -0.613 1.00 87.62 79 PRO A O 1
ATOM 623 N N . THR A 1 80 ? 4.537 2.002 -0.200 1.00 91.38 80 THR A N 1
ATOM 624 C CA . THR A 1 80 ? 4.641 1.826 1.250 1.00 91.38 80 THR A CA 1
ATOM 625 C C . THR A 1 80 ? 3.298 1.942 1.927 1.00 91.38 80 THR A C 1
ATOM 627 O O . THR A 1 80 ? 2.557 2.901 1.715 1.00 91.38 80 THR A O 1
ATOM 630 N N . VAL A 1 81 ? 2.989 0.972 2.783 1.00 94.56 81 VAL A N 1
ATOM 631 C CA . VAL A 1 81 ? 1.770 1.009 3.588 1.00 94.56 81 VAL A CA 1
ATOM 632 C C . VAL A 1 81 ? 2.066 1.689 4.912 1.00 94.56 81 VAL A C 1
ATOM 634 O O . VAL A 1 81 ? 2.919 1.249 5.689 1.00 94.56 81 VAL A O 1
ATOM 637 N N . THR A 1 82 ? 1.313 2.749 5.182 1.00 94.50 82 THR A N 1
ATOM 638 C CA . THR A 1 82 ? 1.280 3.436 6.476 1.00 94.50 82 THR A CA 1
ATOM 639 C C . THR A 1 82 ? -0.116 3.373 7.072 1.00 94.50 82 THR A C 1
ATOM 641 O O . THR A 1 82 ? -1.083 3.096 6.368 1.00 94.50 82 THR A O 1
ATOM 644 N N . SER A 1 83 ? -0.240 3.677 8.363 1.00 95.50 83 SER A N 1
ATOM 645 C CA . SER A 1 83 ? -1.544 3.795 9.013 1.00 95.50 83 SER A CA 1
ATOM 646 C C . SER A 1 83 ? -1.642 5.046 9.878 1.00 95.50 83 SER A C 1
ATOM 648 O O . SER A 1 83 ? -0.625 5.667 10.194 1.00 95.50 83 SER A O 1
ATOM 650 N N . THR A 1 84 ? -2.847 5.363 10.349 1.00 92.00 84 THR A N 1
ATOM 651 C CA . THR A 1 84 ? -3.091 6.408 11.361 1.00 92.00 84 THR A CA 1
ATOM 652 C C . THR A 1 84 ? -2.419 6.142 12.721 1.00 92.00 84 THR A C 1
ATOM 654 O O . THR A 1 84 ? -2.442 7.012 13.591 1.00 92.00 84 THR A O 1
ATOM 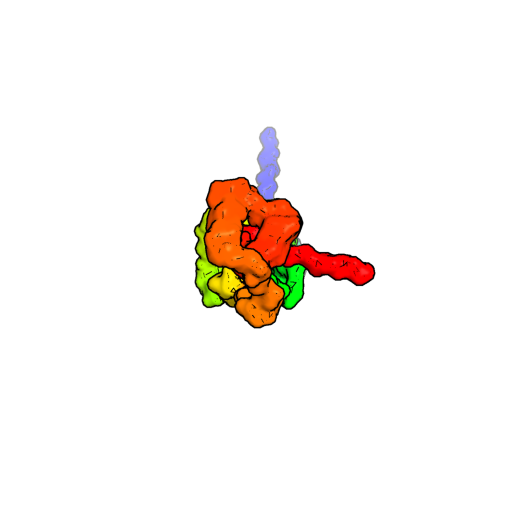657 N N . GLY A 1 85 ? -1.790 4.976 12.928 1.00 89.19 85 GLY A N 1
ATOM 658 C CA . GLY A 1 85 ? -1.069 4.611 14.150 1.00 89.19 85 GLY A CA 1
ATOM 659 C C . GLY A 1 85 ? 0.162 3.720 13.920 1.00 89.19 85 GLY A C 1
ATOM 660 O O . GLY A 1 85 ? 0.624 3.511 12.801 1.00 89.19 85 GLY A O 1
ATOM 661 N N . LYS A 1 86 ? 0.721 3.181 15.012 1.00 88.56 86 LYS A N 1
ATOM 662 C CA . LYS A 1 86 ? 1.941 2.342 14.994 1.00 88.56 86 LYS A CA 1
ATOM 663 C C . LYS A 1 86 ? 1.668 0.829 14.928 1.00 88.56 86 LYS A C 1
ATOM 665 O O . LYS A 1 86 ? 2.566 0.045 15.209 1.00 88.56 86 LYS A O 1
ATOM 670 N N . GLY A 1 87 ? 0.441 0.421 14.600 1.00 89.25 87 GLY A N 1
ATOM 671 C CA . GLY A 1 87 ? 0.083 -0.986 14.374 1.00 89.25 87 GLY A CA 1
ATOM 672 C C . GLY A 1 87 ? -0.703 -1.665 15.498 1.00 89.25 87 GLY A C 1
ATOM 673 O O . GLY A 1 87 ? -1.395 -2.628 15.204 1.00 89.25 87 GLY A O 1
ATOM 674 N N . SER A 1 88 ? -0.681 -1.164 16.741 1.00 93.88 88 SER A N 1
ATOM 675 C CA . SER A 1 88 ? -1.584 -1.637 17.811 1.00 93.88 88 SER A CA 1
ATOM 676 C C . SER A 1 88 ? -2.747 -0.665 18.007 1.00 93.88 88 SER A C 1
ATOM 678 O O . SER A 1 88 ? -2.550 0.541 18.184 1.00 93.88 88 SER A O 1
ATOM 680 N N . PHE A 1 89 ? -3.960 -1.208 17.958 1.00 92.44 89 PHE A N 1
ATOM 681 C CA . PHE A 1 89 ? -5.220 -0.488 18.063 1.00 92.44 89 PHE A CA 1
ATOM 682 C C . PHE A 1 89 ? -6.167 -1.220 19.012 1.00 92.44 89 PHE A C 1
ATOM 684 O O . PHE A 1 89 ? -6.029 -2.415 19.263 1.00 92.44 89 PHE A O 1
ATOM 691 N N . LYS A 1 90 ? -7.165 -0.504 19.531 1.00 88.44 90 LYS A N 1
ATOM 692 C CA . LYS A 1 90 ? -8.208 -1.098 20.373 1.00 88.44 90 LYS A CA 1
ATOM 693 C C . LYS A 1 90 ? -9.442 -1.406 19.539 1.00 88.44 90 LYS A C 1
ATOM 695 O O . LYS A 1 90 ? -9.730 -0.715 18.562 1.00 88.44 90 LYS A O 1
ATOM 700 N N . ALA A 1 91 ? -10.202 -2.414 19.956 1.00 87.50 91 ALA A N 1
ATOM 701 C CA . ALA A 1 91 ? -11.499 -2.684 19.352 1.00 87.50 91 ALA A CA 1
ATOM 702 C C . ALA A 1 91 ? -12.391 -1.423 19.352 1.00 87.50 91 ALA A C 1
ATOM 704 O O . ALA A 1 91 ? -12.466 -0.692 20.343 1.00 87.50 91 ALA A O 1
ATOM 705 N N . GLY A 1 92 ? -13.061 -1.168 18.229 1.00 85.19 92 GLY A N 1
ATOM 706 C CA . GLY A 1 92 ? -13.904 0.004 18.000 1.00 85.19 92 GLY A CA 1
ATOM 707 C C . GLY A 1 92 ? -13.179 1.235 17.447 1.00 85.19 92 GLY A C 1
ATOM 708 O O . GLY A 1 92 ? -13.857 2.198 17.097 1.00 85.19 92 GLY A O 1
ATOM 709 N N . SER A 1 93 ? -11.845 1.223 17.339 1.00 87.19 93 SER A N 1
ATOM 710 C CA . SER A 1 93 ? -11.087 2.303 16.695 1.00 87.19 93 SER A CA 1
ATOM 711 C C . SER A 1 93 ? -11.443 2.462 15.212 1.00 87.19 93 SER A C 1
ATOM 713 O O . SER A 1 93 ? -11.838 1.505 14.549 1.00 87.19 93 SER A O 1
ATOM 715 N N . GLU A 1 94 ? -11.271 3.676 14.696 1.00 92.12 94 GLU A N 1
ATOM 716 C CA . GLU A 1 94 ? -11.257 3.960 13.260 1.00 92.12 94 GLU A CA 1
ATOM 717 C C . GLU A 1 94 ? -9.802 3.931 12.782 1.00 92.12 94 GLU A C 1
ATOM 719 O O . GLU A 1 94 ? -8.947 4.618 13.349 1.00 92.12 94 GLU A O 1
ATOM 724 N N . ILE A 1 95 ? -9.506 3.079 11.802 1.00 95.44 95 ILE A N 1
ATOM 725 C CA . ILE A 1 95 ? -8.146 2.857 11.302 1.00 95.44 95 ILE A CA 1
ATOM 726 C C . ILE A 1 95 ? -8.131 3.158 9.812 1.00 95.44 95 ILE A C 1
ATOM 728 O O . ILE A 1 95 ? -8.925 2.588 9.068 1.00 95.44 95 ILE A O 1
ATOM 732 N N . THR A 1 96 ? -7.195 3.996 9.380 1.00 97.00 96 THR A N 1
ATOM 733 C CA . THR A 1 96 ? -6.943 4.230 7.957 1.00 97.00 96 THR A CA 1
ATOM 734 C C . THR A 1 96 ? -5.585 3.656 7.607 1.00 97.00 96 THR A C 1
ATOM 736 O O . THR A 1 96 ? -4.600 3.956 8.286 1.00 97.00 96 THR A O 1
ATOM 739 N N . LEU A 1 97 ? -5.550 2.823 6.572 1.00 97.00 97 LEU A N 1
ATOM 740 C CA . LEU A 1 97 ? -4.343 2.362 5.901 1.00 97.00 97 LEU A CA 1
ATOM 741 C C . LEU A 1 97 ? -4.202 3.140 4.595 1.00 97.00 97 LEU A C 1
ATOM 743 O O . LEU A 1 97 ? -5.168 3.244 3.846 1.00 97.00 97 LEU A O 1
ATOM 747 N N . THR A 1 98 ? -3.007 3.650 4.323 1.00 94.62 98 THR A N 1
ATOM 748 C CA . THR A 1 98 ? -2.704 4.442 3.126 1.00 94.62 98 THR A CA 1
ATOM 749 C C . THR A 1 98 ? -1.599 3.760 2.344 1.00 94.62 98 THR A C 1
ATOM 751 O O . THR A 1 98 ? -0.538 3.464 2.902 1.00 94.62 98 THR A O 1
ATOM 754 N N . CYS A 1 99 ? -1.845 3.530 1.055 1.00 91.75 99 CYS A N 1
ATOM 755 C CA . CYS A 1 99 ? -0.834 3.070 0.115 1.00 91.75 99 CYS A CA 1
ATOM 756 C C . CYS A 1 99 ? -0.120 4.301 -0.454 1.00 91.75 99 CYS A C 1
ATOM 758 O O . CYS A 1 99 ? -0.646 5.031 -1.297 1.00 91.75 99 CYS A O 1
ATOM 760 N N . ASN A 1 100 ? 1.077 4.583 0.050 1.00 88.69 100 ASN A N 1
ATOM 761 C CA . ASN A 1 100 ? 1.877 5.700 -0.426 1.00 88.69 100 ASN A CA 1
ATOM 762 C C . ASN A 1 100 ? 2.609 5.275 -1.689 1.00 88.69 100 ASN A C 1
ATOM 764 O O . ASN A 1 100 ? 3.529 4.456 -1.655 1.00 88.69 100 ASN A O 1
ATOM 768 N N . ASN A 1 101 ? 2.185 5.884 -2.785 1.00 77.81 101 ASN A N 1
ATOM 769 C CA . ASN A 1 101 ? 2.788 5.775 -4.094 1.00 77.81 101 ASN A CA 1
ATOM 770 C C . ASN A 1 101 ? 2.764 7.158 -4.768 1.00 77.81 101 ASN A C 1
ATOM 772 O O . ASN A 1 101 ? 1.962 8.012 -4.378 1.00 77.81 101 ASN A O 1
ATOM 776 N N . GLN A 1 102 ? 3.619 7.382 -5.768 1.00 67.75 102 GLN A N 1
ATOM 777 C CA . GLN A 1 102 ? 3.659 8.594 -6.596 1.00 67.75 102 GLN A CA 1
ATOM 778 C C . GLN A 1 102 ? 2.475 8.677 -7.583 1.00 67.75 102 GLN A C 1
ATOM 780 O O . GLN A 1 102 ? 2.660 8.887 -8.776 1.00 67.75 102 GLN A O 1
ATOM 785 N N . ASP A 1 103 ? 1.257 8.500 -7.064 1.00 63.44 103 ASP A N 1
ATOM 786 C CA . ASP A 1 103 ? -0.029 8.719 -7.739 1.00 63.44 103 ASP A CA 1
ATOM 787 C C . ASP A 1 103 ? -0.325 7.813 -8.951 1.00 63.44 103 ASP A C 1
ATOM 789 O O . ASP A 1 103 ? -0.990 8.221 -9.902 1.00 63.44 103 ASP A O 1
ATOM 793 N N . GLN A 1 104 ? 0.111 6.548 -8.905 1.00 62.97 104 GLN A N 1
ATOM 794 C CA . GLN A 1 104 ? -0.233 5.551 -9.929 1.00 62.97 104 GLN A CA 1
ATOM 795 C C . GLN A 1 104 ? -1.389 4.657 -9.490 1.00 62.97 104 GLN A C 1
ATOM 797 O O . GLN A 1 104 ? -1.478 4.246 -8.330 1.00 62.97 104 GLN A O 1
ATOM 802 N N . VAL A 1 105 ? -2.235 4.329 -10.462 1.00 64.56 105 VAL A N 1
ATOM 803 C CA . VAL A 1 105 ? -3.447 3.514 -10.341 1.00 64.56 105 VAL A CA 1
ATOM 804 C C . VAL A 1 105 ? -3.430 2.417 -11.417 1.00 64.56 105 VAL A C 1
ATOM 806 O O . VAL A 1 105 ? -2.848 2.646 -12.481 1.00 64.56 105 VAL A O 1
ATOM 809 N N . PRO A 1 106 ? -4.067 1.250 -11.201 1.00 70.31 106 PRO A N 1
ATOM 810 C CA . PRO A 1 106 ? -4.905 0.874 -10.054 1.00 70.31 106 PRO A CA 1
ATOM 811 C C . PRO A 1 106 ? -4.108 0.378 -8.833 1.00 70.31 106 PRO A C 1
ATOM 813 O O . PRO A 1 106 ? -3.045 -0.216 -8.984 1.00 70.31 106 PRO A O 1
ATOM 816 N N . ILE A 1 107 ? -4.643 0.595 -7.625 1.00 85.81 107 ILE A N 1
ATOM 817 C CA . ILE A 1 107 ? -4.098 0.069 -6.360 1.00 85.81 107 ILE A CA 1
ATOM 818 C C . ILE A 1 107 ? -4.917 -1.154 -5.942 1.00 85.81 107 ILE A C 1
ATOM 820 O O . ILE A 1 107 ? -6.144 -1.099 -5.919 1.00 85.81 107 ILE A O 1
ATOM 824 N N . ILE A 1 108 ? -4.240 -2.244 -5.586 1.00 87.50 108 ILE A N 1
ATOM 825 C CA . ILE A 1 108 ? -4.859 -3.485 -5.110 1.00 87.50 108 ILE A CA 1
ATOM 826 C C . ILE A 1 108 ? -4.388 -3.748 -3.681 1.00 87.50 108 ILE A C 1
ATOM 828 O O . ILE A 1 108 ? -3.188 -3.738 -3.413 1.00 87.50 108 ILE A O 1
ATOM 832 N N . TRP A 1 109 ? -5.324 -4.006 -2.768 1.00 93.12 109 TRP A N 1
ATOM 833 C CA . TRP A 1 109 ? -5.040 -4.263 -1.357 1.00 93.12 109 TRP A CA 1
ATOM 834 C C . TRP A 1 109 ? -5.085 -5.747 -1.011 1.00 93.12 109 TRP A C 1
ATOM 836 O O . TRP A 1 109 ? -5.955 -6.486 -1.473 1.00 93.12 109 TRP A O 1
ATOM 846 N N . TYR A 1 110 ? -4.184 -6.153 -0.119 1.00 94.19 110 TYR A N 1
ATOM 847 C CA . TYR A 1 110 ? -4.067 -7.516 0.374 1.00 94.19 110 TYR A CA 1
ATOM 848 C C . TYR A 1 110 ? -4.078 -7.552 1.899 1.00 94.19 110 TYR A C 1
ATOM 850 O O . TYR A 1 110 ? -3.543 -6.666 2.573 1.00 94.19 110 TYR A O 1
ATOM 858 N N . LYS A 1 111 ? -4.649 -8.624 2.446 1.00 96.19 111 LYS A N 1
ATOM 859 C CA . LYS A 1 111 ? -4.565 -8.990 3.856 1.00 96.19 111 LYS A CA 1
ATOM 860 C C . LYS A 1 111 ? -4.119 -10.438 3.963 1.00 96.19 111 LYS A C 1
ATOM 862 O O . LYS A 1 111 ? -4.762 -11.326 3.420 1.00 96.19 111 LYS A O 1
ATOM 867 N N . ASN A 1 112 ? -3.037 -10.679 4.698 1.00 95.31 112 ASN A N 1
ATOM 868 C CA . ASN A 1 112 ? -2.422 -12.000 4.839 1.00 95.31 112 ASN A CA 1
ATOM 869 C C . ASN A 1 112 ? -2.133 -12.659 3.474 1.00 95.31 112 ASN A C 1
ATOM 871 O O . ASN A 1 112 ? -2.298 -13.864 3.322 1.00 95.31 112 ASN A O 1
ATOM 875 N N . ASN A 1 113 ? -1.703 -11.851 2.499 1.00 92.50 113 ASN A N 1
ATOM 876 C CA . ASN A 1 113 ? -1.412 -12.233 1.110 1.00 92.50 113 ASN A CA 1
ATOM 877 C C . ASN A 1 113 ? -2.628 -12.636 0.256 1.00 92.50 113 ASN A C 1
ATOM 879 O O . ASN A 1 113 ? -2.450 -13.083 -0.873 1.00 92.50 113 ASN A O 1
ATOM 883 N N . GLU A 1 114 ? -3.850 -12.441 0.746 1.00 92.62 114 GLU A N 1
ATOM 884 C CA . GLU A 1 114 ? -5.084 -12.630 -0.022 1.00 92.62 114 GLU A CA 1
ATOM 885 C C . GLU A 1 114 ? -5.718 -11.279 -0.354 1.00 92.62 114 GLU A C 1
ATOM 887 O O . GLU A 1 114 ? -5.505 -10.303 0.366 1.00 92.62 114 GLU A O 1
ATOM 892 N N . LEU A 1 115 ? -6.500 -11.212 -1.436 1.00 91.56 115 LEU A N 1
ATOM 893 C CA . LEU A 1 115 ? -7.206 -9.988 -1.823 1.00 91.56 115 LEU A CA 1
ATOM 894 C C . LEU A 1 115 ? -8.093 -9.488 -0.676 1.00 91.56 115 LEU A C 1
ATOM 896 O O . LEU A 1 115 ? -8.853 -10.252 -0.074 1.00 91.56 115 LEU A O 1
ATOM 900 N N . LEU A 1 116 ? -7.993 -8.195 -0.368 1.00 94.00 116 LEU A N 1
ATOM 901 C CA . LEU A 1 116 ? -8.769 -7.592 0.704 1.00 94.00 116 LEU A CA 1
ATOM 902 C C . LEU A 1 116 ? -10.258 -7.571 0.340 1.00 94.00 116 LEU A C 1
ATOM 904 O O . LEU A 1 116 ? -10.667 -7.030 -0.684 1.00 94.00 116 LEU A O 1
ATOM 908 N N . MET A 1 117 ? -11.082 -8.113 1.234 1.00 92.12 117 MET A N 1
ATOM 909 C CA . MET A 1 117 ? -12.534 -8.109 1.082 1.00 92.12 117 MET A CA 1
ATOM 910 C C . MET A 1 117 ? -13.137 -6.820 1.651 1.00 92.12 117 MET A C 1
ATOM 912 O O . MET A 1 117 ? -13.116 -6.595 2.865 1.00 92.12 117 MET A O 1
ATOM 916 N N . PHE A 1 118 ? -13.719 -5.995 0.780 1.00 92.62 118 PHE A N 1
ATOM 917 C CA . PHE A 1 118 ? -14.458 -4.795 1.179 1.00 92.62 118 PHE A CA 1
ATOM 918 C C . PHE A 1 118 ? -15.844 -5.124 1.742 1.00 92.62 118 PHE A C 1
ATOM 920 O O . PHE A 1 118 ? -16.456 -6.141 1.418 1.00 92.62 118 PHE A O 1
ATOM 927 N N . SER A 1 119 ? -16.344 -4.258 2.624 1.00 90.50 119 SER A N 1
ATOM 928 C CA . SER A 1 119 ? -17.641 -4.417 3.294 1.00 90.50 119 SER A CA 1
ATOM 929 C C . SER A 1 119 ? -18.239 -3.058 3.670 1.00 90.50 119 SER A C 1
ATOM 931 O O . SER A 1 119 ? -17.623 -2.016 3.473 1.00 90.50 119 SER A O 1
ATOM 933 N N . GLU A 1 120 ? -19.420 -3.037 4.296 1.00 87.31 120 GLU A N 1
ATOM 934 C CA . GLU A 1 120 ? -19.973 -1.792 4.858 1.00 87.31 120 GLU A CA 1
ATOM 935 C C . GLU A 1 120 ? -19.046 -1.136 5.889 1.00 87.31 120 GLU A C 1
ATOM 937 O O . GLU A 1 120 ? -19.122 0.072 6.115 1.00 87.31 120 GLU A O 1
ATOM 942 N N . ARG A 1 121 ? -18.177 -1.935 6.513 1.00 90.88 121 ARG A N 1
ATOM 943 C CA . ARG A 1 121 ? -17.278 -1.505 7.576 1.00 90.88 121 ARG A CA 1
ATOM 944 C C . ARG A 1 121 ? -15.866 -1.177 7.077 1.00 90.88 121 ARG A C 1
ATOM 946 O O . ARG A 1 121 ? -15.227 -0.299 7.655 1.00 90.88 121 ARG A O 1
ATOM 953 N N . ILE A 1 122 ? -15.403 -1.861 6.029 1.00 95.00 122 ILE A N 1
ATOM 954 C CA . ILE A 1 122 ? -14.081 -1.695 5.404 1.00 95.00 122 ILE A CA 1
ATOM 955 C C . ILE A 1 122 ? -14.289 -1.115 4.006 1.00 95.00 122 ILE A C 1
ATOM 957 O O . ILE A 1 122 ? -14.774 -1.827 3.127 1.00 95.00 122 ILE A O 1
ATOM 961 N N . LYS A 1 123 ? -13.944 0.159 3.808 1.00 93.50 123 LYS A N 1
ATOM 962 C CA . LYS A 1 123 ? -14.219 0.907 2.571 1.00 93.50 123 LYS A CA 1
ATOM 963 C C . LYS A 1 123 ? -12.956 1.490 1.957 1.00 93.50 123 LYS A C 1
ATOM 965 O O . LYS A 1 123 ? -12.021 1.826 2.677 1.00 93.50 123 LYS A O 1
ATOM 970 N N . GLU A 1 124 ? -12.991 1.681 0.645 1.00 92.44 124 GLU A N 1
ATOM 971 C CA . GLU A 1 124 ? -11.995 2.456 -0.095 1.00 92.44 124 GLU A CA 1
ATOM 972 C C . GLU A 1 124 ? -12.357 3.945 -0.084 1.00 92.44 124 GLU A C 1
ATOM 974 O O . GLU A 1 124 ? -13.533 4.313 -0.177 1.00 92.44 124 GLU A O 1
ATOM 979 N N . MET A 1 125 ? -11.348 4.805 0.031 1.00 89.19 125 MET A N 1
ATOM 980 C CA . MET A 1 125 ? -11.471 6.263 -0.042 1.00 89.19 125 MET A CA 1
ATOM 981 C C . MET A 1 125 ? -10.280 6.860 -0.806 1.00 89.19 125 MET A C 1
ATOM 983 O O . MET A 1 125 ? -9.309 6.161 -1.094 1.00 89.19 125 MET A O 1
ATOM 987 N N . ASN A 1 126 ? -10.357 8.159 -1.123 1.00 85.12 126 ASN A N 1
ATOM 988 C CA . ASN A 1 126 ? -9.280 8.918 -1.772 1.00 85.12 126 ASN A CA 1
ATOM 989 C C . ASN A 1 126 ? -8.749 8.231 -3.043 1.00 85.12 126 ASN A C 1
ATOM 991 O O . ASN A 1 126 ? -7.559 7.952 -3.149 1.00 85.12 126 ASN A O 1
ATOM 995 N N . ASP A 1 127 ? -9.655 7.918 -3.977 1.00 80.00 127 ASP A N 1
ATOM 996 C CA . ASP A 1 127 ? -9.343 7.266 -5.257 1.00 80.00 127 ASP A CA 1
ATOM 997 C C . ASP A 1 127 ? -8.542 5.959 -5.099 1.00 80.00 127 ASP A C 1
ATOM 999 O O . ASP A 1 127 ? -7.513 5.754 -5.736 1.00 80.00 127 ASP A O 1
ATOM 1003 N N . LEU A 1 128 ? -9.034 5.057 -4.236 1.00 83.38 128 LEU A N 1
ATOM 1004 C CA . LEU A 1 128 ? -8.465 3.724 -3.942 1.00 83.38 128 LEU A CA 1
ATOM 1005 C C . LEU A 1 128 ? -7.149 3.741 -3.138 1.00 83.38 128 LEU A C 1
ATOM 1007 O O . LEU A 1 128 ? -6.610 2.687 -2.789 1.00 83.38 128 LEU A O 1
ATOM 1011 N N . LYS A 1 129 ? -6.634 4.930 -2.802 1.00 88.81 129 LYS A N 1
ATOM 1012 C CA . LYS A 1 129 ? -5.379 5.103 -2.057 1.00 88.81 129 LYS A CA 1
ATOM 1013 C C . LYS A 1 129 ? -5.493 4.689 -0.596 1.00 88.81 129 LYS A C 1
ATOM 1015 O O . LYS A 1 129 ? -4.514 4.202 -0.026 1.00 88.81 129 LYS A O 1
ATOM 1020 N N . ASP A 1 130 ? -6.681 4.860 -0.018 1.00 93.31 130 ASP A N 1
ATOM 1021 C CA . ASP A 1 130 ? -6.936 4.604 1.393 1.00 93.31 130 ASP A CA 1
ATOM 1022 C C . ASP A 1 130 ? -7.946 3.480 1.610 1.00 93.31 130 ASP A C 1
ATOM 1024 O O . ASP A 1 130 ? -8.998 3.429 0.973 1.00 93.31 130 ASP A O 1
ATOM 1028 N N . VAL A 1 131 ? -7.659 2.639 2.603 1.00 96.12 131 VAL A N 1
ATOM 1029 C CA . VAL A 1 131 ? -8.606 1.692 3.193 1.00 96.12 131 VAL A CA 1
ATOM 1030 C C . VAL A 1 131 ? -8.968 2.171 4.587 1.00 96.12 131 VAL A C 1
ATOM 1032 O O . VAL A 1 131 ? -8.112 2.270 5.466 1.00 96.12 131 VAL A O 1
ATOM 1035 N N . VAL A 1 132 ? -10.255 2.420 4.807 1.00 96.44 132 VAL A N 1
ATOM 1036 C CA . VAL A 1 132 ? -10.800 2.833 6.101 1.00 96.44 132 VAL A CA 1
ATOM 1037 C C . VAL A 1 132 ? -11.559 1.675 6.733 1.00 96.44 132 VAL A C 1
ATOM 1039 O O . VAL A 1 132 ? -12.558 1.192 6.198 1.00 96.44 132 VAL A O 1
ATOM 1042 N N . ILE A 1 133 ? -11.092 1.252 7.904 1.00 96.56 133 ILE A N 1
ATOM 1043 C CA . ILE A 1 133 ? -11.726 0.262 8.771 1.00 96.56 133 ILE A CA 1
ATOM 1044 C C . ILE A 1 133 ? -12.463 1.021 9.874 1.00 96.56 133 ILE A C 1
ATOM 1046 O O . ILE A 1 133 ? -11.861 1.513 10.832 1.00 96.56 133 ILE A O 1
ATOM 1050 N N . SER A 1 134 ? -13.785 1.096 9.755 1.00 91.88 134 SER A N 1
ATOM 1051 C CA . SER A 1 134 ? -14.644 1.597 10.830 1.00 91.88 134 SER A CA 1
ATOM 1052 C C . SER A 1 134 ? -14.859 0.511 11.890 1.00 91.88 134 SER A C 1
ATOM 1054 O O . SER A 1 134 ? -14.827 -0.683 11.588 1.00 91.88 134 SER 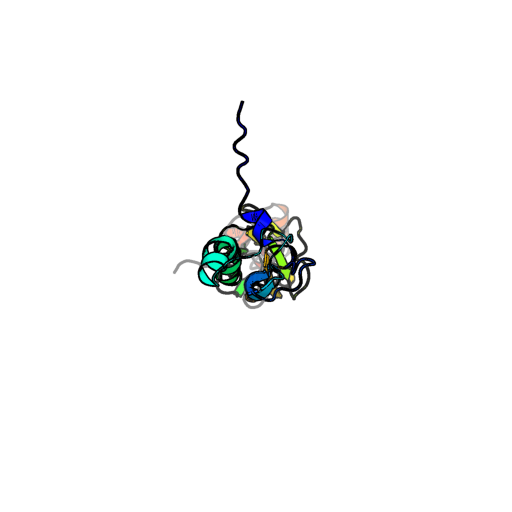A O 1
ATOM 1056 N N . HIS A 1 135 ? -15.058 0.902 13.150 1.00 87.19 135 HIS A N 1
ATOM 1057 C CA . HIS A 1 135 ? -15.362 -0.022 14.253 1.00 87.19 135 HIS A CA 1
ATOM 1058 C C . HIS A 1 135 ? -14.460 -1.275 14.280 1.00 87.19 135 HIS A C 1
ATOM 1060 O O . HIS A 1 135 ? -14.955 -2.401 14.203 1.00 87.19 135 HIS A O 1
ATOM 1066 N N . ALA A 1 136 ? -13.13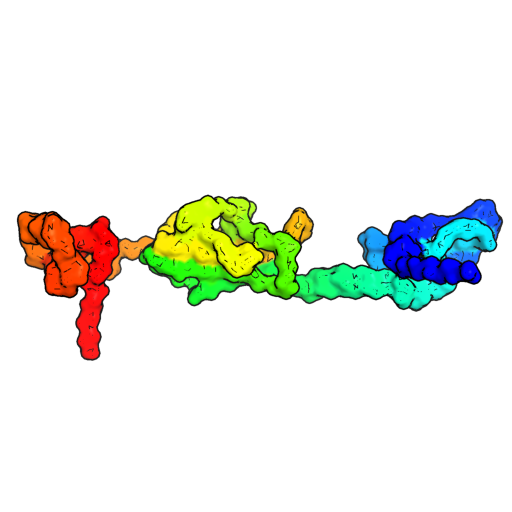9 -1.079 14.335 1.00 90.62 136 ALA A N 1
ATOM 1067 C CA . ALA A 1 136 ? -12.158 -2.152 14.190 1.00 90.62 136 ALA A CA 1
ATOM 1068 C C . ALA A 1 136 ? -12.424 -3.339 15.133 1.00 90.62 136 ALA A C 1
ATOM 1070 O O . ALA A 1 136 ? -12.689 -3.168 16.325 1.00 90.62 136 ALA A O 1
ATOM 1071 N N . ALA A 1 137 ? -12.329 -4.551 14.601 1.00 89.69 137 ALA A N 1
ATOM 1072 C CA . ALA A 1 137 ? -12.536 -5.802 15.308 1.00 89.69 137 ALA A CA 1
ATOM 1073 C C . ALA A 1 137 ? -11.227 -6.609 15.374 1.00 89.69 137 ALA A C 1
ATOM 1075 O O . ALA A 1 137 ? -10.357 -6.448 14.522 1.00 89.69 137 ALA A O 1
ATOM 1076 N N . PRO A 1 138 ? -11.081 -7.542 16.330 1.00 91.25 138 PRO A N 1
ATOM 1077 C CA . PRO A 1 138 ? -9.891 -8.396 16.437 1.00 91.25 138 PRO A CA 1
ATOM 1078 C C . PRO A 1 138 ? -9.609 -9.195 15.164 1.00 91.25 138 PRO A C 1
ATOM 1080 O O . PRO A 1 138 ? -8.453 -9.445 14.835 1.00 91.25 138 PRO A O 1
ATOM 1083 N N . SER A 1 139 ? -10.666 -9.548 14.426 1.00 91.69 139 SER A N 1
ATOM 1084 C CA . SER A 1 139 ? -10.589 -10.212 13.124 1.00 91.69 139 SER A CA 1
ATOM 1085 C C . SER A 1 139 ? -9.918 -9.365 12.049 1.00 91.69 139 SER A C 1
ATOM 1087 O O . SER A 1 139 ? -9.501 -9.918 11.038 1.00 91.69 139 SER A O 1
ATOM 1089 N N . ASP A 1 140 ? -9.820 -8.046 12.225 1.00 95.00 140 ASP A N 1
ATOM 1090 C CA . ASP A 1 140 ? -9.124 -7.154 11.294 1.00 95.00 140 ASP A CA 1
ATOM 1091 C C . ASP A 1 140 ? -7.614 -7.247 11.428 1.00 95.00 140 ASP A C 1
ATOM 1093 O O . ASP A 1 140 ? -6.911 -6.856 10.502 1.00 95.00 140 ASP A O 1
ATOM 1097 N N . SER A 1 141 ? -7.117 -7.816 12.526 1.00 96.31 141 SER A N 1
ATOM 1098 C CA . SER A 1 141 ? -5.692 -8.058 12.713 1.00 96.31 141 SER A CA 1
ATOM 1099 C C . SER A 1 141 ? -5.125 -8.909 11.579 1.00 96.31 141 SER A C 1
ATOM 1101 O O . SER A 1 141 ? -5.795 -9.786 11.022 1.00 96.31 141 SER A O 1
ATOM 1103 N N . GLY A 1 142 ? -3.877 -8.637 11.229 1.00 96.88 142 GLY A N 1
ATOM 1104 C CA . GLY A 1 142 ? -3.196 -9.301 10.131 1.00 96.88 142 GLY A CA 1
ATOM 1105 C C . GLY A 1 142 ? -2.108 -8.432 9.531 1.00 96.88 142 GLY A C 1
ATOM 1106 O O . GLY A 1 142 ? -1.785 -7.352 10.032 1.00 96.88 142 GLY A O 1
ATOM 1107 N N . LYS A 1 143 ? -1.538 -8.931 8.441 1.00 97.94 143 LYS A N 1
ATOM 1108 C CA . LYS A 1 143 ? -0.531 -8.222 7.662 1.00 97.94 143 LYS A CA 1
ATOM 1109 C C . LYS A 1 143 ? -1.177 -7.619 6.427 1.00 97.94 143 LYS A C 1
ATOM 1111 O O . LYS A 1 143 ? -1.810 -8.347 5.669 1.00 97.94 143 LYS A O 1
ATOM 1116 N N . TYR A 1 144 ? -1.022 -6.316 6.243 1.00 97.06 144 TYR A N 1
ATOM 1117 C CA . TYR A 1 144 ? -1.588 -5.585 5.116 1.00 97.06 144 TYR A CA 1
ATOM 1118 C C . TYR A 1 144 ? -0.490 -5.139 4.160 1.00 97.06 144 TYR A C 1
ATOM 1120 O O . TYR A 1 144 ? 0.560 -4.667 4.598 1.00 97.06 144 TYR A O 1
ATOM 1128 N N . SER A 1 145 ? -0.753 -5.265 2.867 1.00 95.06 145 SER A N 1
ATOM 1129 C CA . SER A 1 145 ? 0.112 -4.790 1.789 1.00 95.06 145 SER A CA 1
ATOM 1130 C C . SER A 1 145 ? -0.735 -4.265 0.629 1.00 95.06 145 SER A C 1
ATOM 1132 O O . SER A 1 145 ? -1.926 -4.571 0.530 1.00 95.06 145 SER A O 1
ATOM 1134 N N . CYS A 1 146 ? -0.137 -3.452 -0.236 1.00 92.69 146 CYS A N 1
ATOM 1135 C CA . CYS A 1 146 ? -0.740 -2.998 -1.483 1.00 92.69 146 CYS A CA 1
ATOM 1136 C C . CYS A 1 146 ? 0.194 -3.267 -2.671 1.00 92.69 146 CYS A C 1
ATOM 1138 O O . CYS A 1 146 ? 1.410 -3.348 -2.503 1.00 92.69 146 CYS A O 1
ATOM 1140 N N . ALA A 1 147 ? -0.375 -3.401 -3.866 1.00 88.12 147 ALA A N 1
ATOM 1141 C CA . ALA A 1 147 ? 0.341 -3.471 -5.139 1.00 88.12 147 ALA A CA 1
ATOM 1142 C C . ALA A 1 147 ? -0.245 -2.453 -6.127 1.00 88.12 147 ALA A C 1
ATOM 1144 O O . ALA A 1 147 ? -1.392 -2.028 -5.972 1.00 88.12 147 ALA A O 1
ATOM 1145 N N . ILE A 1 148 ? 0.539 -2.068 -7.136 1.00 81.50 148 ILE A N 1
ATOM 1146 C CA . ILE A 1 148 ? 0.155 -1.079 -8.153 1.00 81.50 148 ILE A CA 1
ATOM 1147 C C . ILE A 1 148 ? 0.156 -1.741 -9.534 1.00 81.50 148 ILE A C 1
ATOM 1149 O O . ILE A 1 148 ? 1.214 -2.123 -10.029 1.00 81.50 148 ILE A O 1
ATOM 1153 N N . GLY A 1 149 ? -1.002 -1.812 -10.186 1.00 68.44 149 GLY A N 1
ATOM 1154 C CA . GLY A 1 149 ? -1.148 -2.421 -11.511 1.00 68.44 149 GLY A CA 1
ATOM 1155 C C . GLY A 1 149 ? -1.054 -3.953 -11.524 1.00 68.44 149 GLY A C 1
ATOM 1156 O O . GLY A 1 149 ? -0.815 -4.597 -10.502 1.00 68.44 149 GLY A O 1
ATOM 1157 N N . ASP A 1 150 ? -1.252 -4.534 -12.709 1.00 53.47 150 ASP A N 1
ATOM 1158 C CA . ASP A 1 150 ? -1.459 -5.982 -12.894 1.00 53.47 150 ASP A CA 1
ATOM 1159 C C . ASP A 1 150 ? -0.169 -6.825 -12.766 1.00 53.47 150 ASP A C 1
ATOM 1161 O O . ASP A 1 150 ? -0.237 -8.028 -12.525 1.00 53.47 150 ASP A O 1
ATOM 1165 N N . GLU A 1 151 ? 1.008 -6.194 -12.864 1.00 57.25 151 GLU A N 1
ATOM 1166 C CA . GLU A 1 151 ? 2.338 -6.804 -12.649 1.00 57.25 151 GLU A CA 1
ATOM 1167 C C . GLU A 1 151 ? 3.107 -6.137 -11.485 1.00 57.25 151 GLU A C 1
ATOM 1169 O O . GLU A 1 151 ? 4.330 -6.236 -11.389 1.00 57.25 151 GLU A O 1
ATOM 1174 N N . GLY A 1 152 ? 2.398 -5.403 -10.619 1.00 63.75 152 GLY A N 1
ATOM 1175 C CA . GLY A 1 152 ? 2.987 -4.535 -9.599 1.00 63.75 152 GLY A CA 1
ATOM 1176 C C . GLY A 1 152 ? 3.803 -5.245 -8.522 1.00 63.75 152 GLY A C 1
ATOM 1177 O O . GLY A 1 152 ? 3.417 -6.298 -8.015 1.00 63.75 152 GLY A O 1
ATOM 1178 N N . GLU A 1 153 ? 4.896 -4.611 -8.092 1.00 76.06 153 GLU A N 1
ATOM 1179 C CA . GLU A 1 153 ? 5.626 -5.030 -6.894 1.00 76.06 153 GLU A CA 1
ATOM 1180 C C . GLU A 1 153 ? 4.785 -4.796 -5.628 1.00 76.06 153 GLU A C 1
ATOM 1182 O O . GLU A 1 153 ? 4.122 -3.766 -5.468 1.00 76.06 153 GLU A O 1
ATOM 1187 N N . LEU A 1 154 ? 4.822 -5.765 -4.709 1.00 85.69 154 LEU A N 1
ATOM 1188 C CA . LEU A 1 154 ? 4.169 -5.659 -3.406 1.00 85.69 154 LEU A CA 1
ATOM 1189 C C . LEU A 1 154 ? 4.875 -4.627 -2.521 1.00 85.69 154 LEU A C 1
ATOM 1191 O O . LEU A 1 154 ? 6.103 -4.547 -2.474 1.00 85.69 154 LEU A O 1
ATOM 1195 N N . SER A 1 155 ? 4.082 -3.892 -1.747 1.00 90.94 155 SER A N 1
ATOM 1196 C CA . SER A 1 155 ? 4.573 -3.003 -0.700 1.00 90.94 155 SER A CA 1
ATOM 1197 C C . SER A 1 155 ? 5.263 -3.753 0.440 1.00 90.94 155 SER A C 1
ATOM 1199 O O . SER A 1 155 ? 5.179 -4.977 0.571 1.00 90.94 155 SER A O 1
ATOM 1201 N N . ASN A 1 156 ? 5.829 -2.996 1.385 1.00 90.00 156 ASN A N 1
ATOM 1202 C CA . ASN A 1 156 ? 6.118 -3.539 2.712 1.00 90.00 156 ASN A CA 1
ATOM 1203 C C . ASN A 1 156 ? 4.844 -4.085 3.390 1.00 90.00 156 ASN A C 1
ATOM 1205 O O . ASN A 1 156 ? 3.742 -3.577 3.171 1.00 90.00 156 ASN A O 1
ATOM 1209 N N . GLU A 1 157 ? 5.012 -5.075 4.271 1.00 95.56 157 GLU A N 1
ATOM 1210 C CA . GLU A 1 157 ? 3.933 -5.562 5.134 1.00 95.56 157 GLU A CA 1
ATOM 1211 C C . GLU A 1 157 ? 3.746 -4.618 6.332 1.00 95.56 157 GLU A C 1
ATOM 1213 O O . GLU A 1 157 ? 4.679 -4.363 7.099 1.00 95.56 157 GLU A O 1
ATOM 1218 N N . PHE A 1 158 ? 2.524 -4.132 6.538 1.00 96.56 158 PHE A N 1
ATOM 1219 C CA . PHE A 1 158 ? 2.124 -3.440 7.758 1.00 96.56 158 PHE A CA 1
ATOM 1220 C C . PHE A 1 158 ? 1.389 -4.408 8.690 1.00 96.56 158 PHE A C 1
ATOM 1222 O O . PHE A 1 158 ? 0.329 -4.935 8.353 1.00 96.56 158 PHE A O 1
ATOM 1229 N N . SER A 1 159 ? 1.948 -4.651 9.877 1.00 97.31 159 SER A N 1
ATOM 1230 C CA . SER A 1 159 ? 1.325 -5.517 10.885 1.00 97.31 159 SER A CA 1
ATOM 1231 C C . SER A 1 159 ? 0.317 -4.729 11.717 1.00 97.31 159 SER A C 1
ATOM 1233 O O . SER A 1 159 ? 0.696 -3.864 12.507 1.00 97.31 159 SER A O 1
ATOM 1235 N N . LEU A 1 160 ? -0.963 -5.052 11.555 1.00 97.19 160 LEU A N 1
ATOM 1236 C CA . LEU A 1 160 ? -2.069 -4.466 12.299 1.00 97.19 160 LEU A CA 1
ATOM 1237 C C . LEU A 1 160 ? -2.558 -5.467 13.350 1.00 97.19 160 LEU A C 1
ATOM 1239 O O . LEU A 1 160 ? -2.844 -6.624 13.043 1.00 97.19 160 LEU A O 1
ATOM 1243 N N . GLN A 1 161 ? -2.657 -5.012 14.592 1.00 96.75 161 GLN A N 1
ATOM 1244 C CA . GLN A 1 161 ? -3.135 -5.765 15.744 1.00 96.75 161 GLN A CA 1
ATOM 1245 C C . GLN A 1 161 ? -4.258 -4.980 16.412 1.00 96.75 161 GLN A C 1
ATOM 1247 O O . GLN A 1 161 ? -4.065 -3.835 16.824 1.00 96.75 161 GLN A O 1
ATOM 1252 N N . VAL A 1 162 ? -5.433 -5.594 16.514 1.00 93.75 162 VAL A N 1
ATOM 1253 C CA . VAL A 1 162 ? -6.582 -5.033 17.227 1.00 93.75 162 VAL A CA 1
ATOM 1254 C C . VAL A 1 162 ? -6.796 -5.834 18.496 1.00 93.75 162 VAL A C 1
ATOM 1256 O O . VAL A 1 162 ? -7.260 -6.976 18.473 1.00 93.75 162 VAL A O 1
ATOM 1259 N N . GLU A 1 163 ? -6.471 -5.214 19.620 1.00 90.50 163 GLU A N 1
ATOM 1260 C CA . GLU A 1 163 ? -6.649 -5.808 20.932 1.00 90.50 163 GLU A CA 1
ATOM 1261 C C . GLU A 1 163 ? -8.134 -5.803 21.306 1.00 90.50 163 GLU A C 1
ATOM 1263 O O . GLU A 1 163 ? -8.820 -4.769 21.273 1.00 90.50 163 GLU A O 1
ATOM 1268 N N . GLN A 1 164 ? -8.639 -6.982 21.681 1.00 77.81 164 GLN A N 1
ATOM 1269 C CA . GLN A 1 164 ? -9.911 -7.070 22.386 1.00 77.81 164 GLN A CA 1
ATOM 1270 C C . GLN A 1 164 ? -9.790 -6.300 23.690 1.00 77.81 164 GLN A C 1
ATOM 1272 O O . GLN A 1 164 ? -8.826 -6.465 24.434 1.00 77.81 164 GLN A O 1
ATOM 1277 N N . ILE A 1 165 ? -10.799 -5.492 23.995 1.00 64.62 165 ILE A N 1
ATOM 1278 C CA . ILE A 1 165 ? -10.908 -4.892 25.317 1.00 64.62 165 ILE A CA 1
ATOM 1279 C C . ILE A 1 165 ? -11.227 -6.037 26.283 1.00 64.62 165 ILE A C 1
ATOM 1281 O O . ILE A 1 165 ? -12.355 -6.532 26.317 1.00 64.62 165 ILE A O 1
ATOM 1285 N N . LEU A 1 166 ? -10.215 -6.495 27.024 1.00 56.72 166 LEU A N 1
ATOM 1286 C CA . LEU A 1 166 ? -10.374 -7.540 28.025 1.00 56.72 166 LEU A CA 1
ATOM 1287 C C . LEU A 1 166 ? -11.370 -7.077 29.102 1.00 56.72 166 LEU A C 1
ATOM 1289 O O . LEU A 1 166 ? -11.314 -5.924 29.539 1.00 56.72 166 LEU A O 1
ATOM 1293 N N . PRO A 1 167 ? -12.233 -7.975 29.610 1.00 53.56 167 PRO A N 1
ATOM 1294 C CA . PRO A 1 167 ? -13.115 -7.672 30.734 1.00 53.56 167 PRO A CA 1
ATOM 1295 C C . PRO A 1 167 ? -12.368 -7.190 31.989 1.00 53.56 167 PRO A C 1
ATOM 1297 O O . PRO A 1 167 ? -12.959 -6.516 32.823 1.00 53.56 167 PRO A O 1
ATOM 1300 N N . SER A 1 168 ? -11.078 -7.518 32.134 1.00 48.66 168 SER A N 1
ATOM 1301 C CA . SER A 1 168 ? -10.229 -7.065 33.243 1.00 48.66 168 SER A CA 1
ATOM 1302 C C . SER A 1 168 ? -9.775 -5.608 33.113 1.00 48.66 168 SER A C 1
ATOM 1304 O O . SER A 1 168 ? -9.677 -4.922 34.126 1.00 48.66 168 SER A O 1
ATOM 1306 N N . ASP A 1 169 ? -9.551 -5.121 31.887 1.00 51.66 169 ASP A N 1
ATOM 1307 C CA . ASP A 1 169 ? -9.253 -3.705 31.607 1.00 51.66 169 ASP A CA 1
ATOM 1308 C C . ASP A 1 169 ? -10.536 -2.862 31.557 1.00 51.66 169 ASP A C 1
ATOM 1310 O O . ASP A 1 169 ? -10.530 -1.651 31.787 1.00 51.66 169 ASP A O 1
ATOM 1314 N N . LEU A 1 170 ? -11.668 -3.530 31.325 1.00 57.97 170 LEU A N 1
ATOM 1315 C CA . LEU A 1 170 ? -13.017 -3.040 31.548 1.00 57.97 170 LEU A CA 1
ATOM 1316 C C . LEU A 1 170 ? -13.445 -3.319 33.001 1.00 57.97 170 LEU A C 1
ATOM 1318 O O . LEU A 1 170 ? -14.437 -4.005 33.237 1.00 57.97 170 LEU A O 1
ATOM 1322 N N . ALA A 1 171 ? -12.735 -2.778 33.996 1.00 59.00 171 ALA A N 1
ATOM 1323 C CA . ALA A 1 171 ? -13.180 -2.819 35.396 1.00 59.00 171 ALA A CA 1
ATOM 1324 C C . ALA A 1 171 ? -14.411 -1.904 35.605 1.00 59.00 171 ALA A C 1
ATOM 1326 O O . ALA A 1 171 ? -14.372 -0.854 36.244 1.00 59.00 171 ALA A O 1
ATOM 1327 N N . CYS A 1 172 ? -15.519 -2.292 34.991 1.00 70.50 172 CYS A N 1
ATOM 1328 C CA . CYS A 1 172 ? -16.774 -1.583 34.854 1.00 70.50 172 CYS A CA 1
ATOM 1329 C C . CYS A 1 172 ? -17.835 -2.544 35.378 1.00 70.50 172 CYS A C 1
ATOM 1331 O O . CYS A 1 172 ? -18.328 -3.399 34.652 1.00 70.50 172 CYS A O 1
ATOM 1333 N N . VAL A 1 173 ? -18.112 -2.457 36.677 1.00 80.19 173 VAL A N 1
ATOM 1334 C CA . VAL A 1 173 ? -19.093 -3.303 37.365 1.00 80.19 173 VAL A CA 1
ATOM 1335 C C . VAL A 1 173 ? -20.349 -2.479 37.612 1.00 80.19 173 VAL A C 1
ATOM 1337 O O . VAL A 1 173 ? -20.268 -1.285 37.921 1.00 80.19 173 VAL A O 1
ATOM 1340 N N . ASP A 1 174 ? -21.515 -3.103 37.465 1.00 86.06 174 ASP A N 1
ATOM 1341 C CA . ASP A 1 174 ? -22.778 -2.470 37.824 1.00 86.06 174 ASP A CA 1
ATOM 1342 C C . ASP A 1 174 ? -22.821 -2.216 39.336 1.00 86.06 174 ASP A C 1
ATOM 1344 O O . ASP A 1 174 ? -22.658 -3.122 40.149 1.00 86.06 174 ASP A O 1
ATOM 1348 N N . LYS A 1 175 ? -23.025 -0.953 39.714 1.00 89.12 175 LYS A N 1
ATOM 1349 C CA . LYS A 1 175 ? -23.266 -0.533 41.101 1.00 89.12 175 LYS A CA 1
ATOM 1350 C C . LYS A 1 175 ? -24.751 -0.612 41.467 1.00 89.12 175 LYS A C 1
ATOM 1352 O O . LYS A 1 175 ? -25.079 -0.586 42.650 1.00 89.12 175 LYS A O 1
ATOM 1357 N N . GLY A 1 176 ? -25.631 -0.641 40.464 1.00 86.00 176 GLY A N 1
ATOM 1358 C CA . GLY A 1 176 ? -27.074 -0.806 40.624 1.00 86.00 176 GLY A CA 1
ATOM 1359 C C . GLY A 1 176 ? -27.497 -2.276 40.641 1.00 86.00 176 GLY A C 1
ATOM 1360 O O . GLY A 1 176 ? -26.761 -3.153 40.198 1.00 86.00 176 GLY A O 1
ATOM 1361 N N . THR A 1 177 ? -28.708 -2.547 41.131 1.00 93.94 177 THR A N 1
ATOM 1362 C CA . THR A 1 177 ? -29.317 -3.882 41.033 1.00 93.94 177 THR A CA 1
ATOM 1363 C C . THR A 1 177 ? -29.700 -4.207 39.589 1.00 93.94 177 THR A C 1
ATOM 1365 O O . THR A 1 177 ? -29.915 -3.309 38.771 1.00 93.94 177 THR A O 1
ATOM 1368 N N . GLU A 1 178 ? -29.872 -5.493 39.281 1.00 93.44 178 GLU A N 1
ATOM 1369 C CA . GLU A 1 178 ? -30.298 -5.962 37.956 1.00 93.44 178 GLU A CA 1
ATOM 1370 C C . GLU A 1 178 ? -31.582 -5.269 37.464 1.00 93.44 178 GLU A C 1
ATOM 1372 O O . GLU A 1 178 ? -31.657 -4.810 36.322 1.00 93.44 178 GLU A O 1
ATOM 1377 N N . ALA A 1 179 ? -32.572 -5.109 38.349 1.00 95.00 179 ALA A N 1
ATOM 1378 C CA . ALA A 1 179 ? -33.821 -4.413 38.045 1.00 95.00 179 ALA A CA 1
ATOM 1379 C C . ALA A 1 179 ? -33.597 -2.928 37.705 1.00 95.00 179 ALA A C 1
ATOM 1381 O O . ALA A 1 179 ? -34.189 -2.403 36.761 1.00 95.00 179 ALA A O 1
ATOM 1382 N N . MET A 1 180 ? -32.710 -2.247 38.436 1.00 93.06 180 MET A N 1
ATOM 1383 C CA . MET A 1 180 ? -32.381 -0.843 38.188 1.00 93.06 180 MET A CA 1
ATOM 1384 C C . MET A 1 180 ? -31.635 -0.664 36.862 1.00 93.06 180 MET A C 1
ATOM 1386 O O . MET A 1 180 ? -31.965 0.232 36.082 1.00 93.06 180 MET A O 1
ATOM 1390 N N . CYS A 1 181 ? -30.664 -1.530 36.578 1.00 93.19 181 CYS A N 1
ATOM 1391 C CA . CYS A 1 181 ? -29.897 -1.466 35.339 1.00 93.19 181 CYS A CA 1
ATOM 1392 C C . CYS A 1 181 ? -30.742 -1.837 34.116 1.00 93.19 181 CYS A C 1
ATOM 1394 O O . CYS A 1 181 ? -30.651 -1.174 33.081 1.00 93.19 181 CYS A O 1
ATOM 1396 N N . SER A 1 182 ? -31.674 -2.777 34.271 1.00 95.62 182 SER A N 1
ATOM 1397 C CA . SER A 1 182 ? -32.685 -3.092 33.259 1.00 95.62 182 SER A CA 1
ATOM 1398 C C . SER A 1 182 ? -33.622 -1.909 32.988 1.00 95.62 182 SER A C 1
ATOM 1400 O O . SER A 1 182 ? -33.930 -1.617 31.832 1.00 95.62 182 SER A O 1
ATOM 1402 N N . LEU A 1 183 ? -34.033 -1.160 34.021 1.00 95.31 183 LEU A N 1
ATOM 1403 C CA . LEU A 1 183 ? -34.810 0.075 33.851 1.00 95.31 183 LEU A CA 1
ATOM 1404 C C . LEU A 1 183 ? -34.012 1.170 33.133 1.00 95.31 183 LEU A C 1
ATOM 1406 O O . LEU A 1 183 ? -34.570 1.867 32.285 1.00 95.31 183 LEU A O 1
ATOM 1410 N N . ILE A 1 184 ? -32.720 1.314 33.432 1.00 93.50 184 ILE A N 1
ATOM 1411 C CA . ILE A 1 184 ? -31.830 2.280 32.771 1.00 93.50 184 ILE A CA 1
ATOM 1412 C C . ILE A 1 184 ? -31.700 1.976 31.275 1.00 93.50 184 ILE A C 1
ATOM 1414 O O . ILE A 1 184 ? -31.813 2.894 30.459 1.00 93.50 184 ILE A O 1
ATOM 1418 N N . VAL A 1 185 ? -31.540 0.704 30.906 1.00 92.88 185 VAL A N 1
ATOM 1419 C CA . VAL A 1 185 ? -31.532 0.265 29.503 1.00 92.88 185 VAL A CA 1
ATOM 1420 C C . VAL A 1 185 ? -32.887 0.511 28.845 1.00 92.88 185 VAL A C 1
ATOM 1422 O O . VAL A 1 185 ? -32.955 1.174 27.810 1.00 92.88 185 VAL A O 1
ATOM 1425 N N . LYS A 1 186 ? -33.978 0.049 29.472 1.00 96.31 186 LYS A N 1
ATOM 1426 C CA . LYS A 1 186 ? -35.349 0.175 28.950 1.00 96.31 186 LYS A CA 1
ATOM 1427 C C . LYS A 1 186 ? -35.738 1.629 28.674 1.00 96.31 186 LYS A C 1
ATOM 1429 O O . LYS A 1 186 ? -36.436 1.905 27.704 1.00 96.31 186 LYS A O 1
ATOM 1434 N N . ASN A 1 187 ? -35.253 2.558 29.496 1.00 95.44 187 ASN A N 1
ATOM 1435 C CA . ASN A 1 187 ? -35.506 3.993 29.357 1.00 95.44 187 ASN A CA 1
ATOM 1436 C C . ASN A 1 187 ? -34.401 4.747 28.587 1.00 95.44 187 ASN A C 1
ATOM 1438 O O . ASN A 1 187 ? -34.390 5.976 28.596 1.00 95.44 187 ASN A O 1
ATOM 1442 N N . LYS A 1 188 ? -33.468 4.045 27.919 1.00 93.19 188 LYS A N 1
ATOM 1443 C CA . LYS A 1 188 ? -32.379 4.630 27.104 1.00 93.19 188 LYS A CA 1
ATOM 1444 C C . LYS A 1 188 ? -31.495 5.629 27.868 1.00 93.19 188 LYS A C 1
ATOM 1446 O O . LYS A 1 188 ? -30.976 6.595 27.310 1.00 93.19 188 LYS A O 1
ATOM 1451 N N . LEU A 1 189 ? -31.300 5.398 29.163 1.00 91.44 189 LEU A N 1
ATOM 1452 C CA . LEU A 1 189 ? -30.576 6.307 30.051 1.00 91.44 189 LEU A CA 1
ATOM 1453 C C . LEU A 1 189 ? -29.054 6.093 30.042 1.00 91.44 189 LEU A C 1
ATOM 1455 O O . LEU A 1 189 ? -28.330 6.937 30.567 1.00 91.44 189 LEU A O 1
ATOM 1459 N N . CYS A 1 190 ? -28.552 5.031 29.403 1.00 85.88 190 CYS A N 1
ATOM 1460 C CA . CYS A 1 190 ? -27.125 4.683 29.354 1.00 85.88 190 CYS A CA 1
ATOM 1461 C C . CYS A 1 190 ? -26.208 5.790 28.803 1.00 85.88 190 CYS A C 1
ATOM 1463 O O . CYS A 1 190 ? -25.053 5.888 29.209 1.00 85.88 190 CYS A O 1
ATOM 1465 N N . GLY A 1 191 ? -26.718 6.674 27.937 1.00 84.12 191 GLY A N 1
ATOM 1466 C CA . GLY A 1 191 ? -25.957 7.816 27.411 1.00 84.12 191 GLY A CA 1
ATOM 1467 C C . GLY A 1 191 ? -25.736 8.955 28.417 1.00 84.12 191 GLY A C 1
ATOM 1468 O O . GLY A 1 191 ? -24.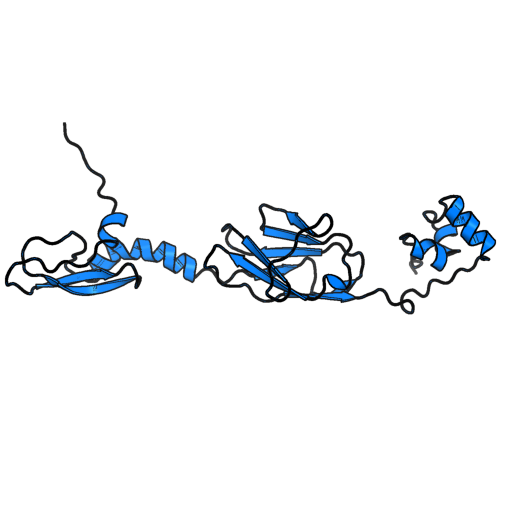953 9.868 28.162 1.00 84.12 191 GLY A O 1
ATOM 1469 N N . LYS A 1 192 ? -26.415 8.941 29.571 1.00 86.75 192 LYS A N 1
ATOM 1470 C CA . LYS A 1 192 ? -26.199 9.928 30.637 1.00 86.75 192 LYS A CA 1
ATOM 1471 C C . LYS A 1 192 ? -25.084 9.443 31.558 1.00 86.75 192 LYS A C 1
ATOM 1473 O O . LYS A 1 192 ? -25.167 8.345 32.097 1.00 86.75 192 LYS A O 1
ATOM 1478 N N . GLN A 1 193 ? -24.109 10.306 31.845 1.00 82.69 193 GLN A N 1
ATOM 1479 C CA . GLN A 1 193 ? -22.926 9.965 32.647 1.00 82.69 193 GLN A CA 1
ATOM 1480 C C . GLN A 1 193 ? -23.258 9.284 33.984 1.00 82.69 193 GLN A C 1
ATOM 1482 O O . GLN A 1 193 ? -22.622 8.296 34.339 1.00 82.69 193 GLN A O 1
ATOM 1487 N N . ARG A 1 194 ? -24.272 9.772 34.712 1.00 86.00 194 ARG A N 1
ATOM 1488 C CA . ARG A 1 194 ? -24.680 9.192 36.001 1.00 86.00 194 ARG A CA 1
ATOM 1489 C C . ARG A 1 194 ? -25.209 7.765 35.859 1.00 86.00 194 ARG A C 1
ATOM 1491 O O . ARG A 1 194 ? -24.849 6.921 36.662 1.00 86.00 194 ARG A O 1
ATOM 1498 N N . TYR A 1 195 ? -26.050 7.503 34.864 1.00 89.69 195 TYR A N 1
ATOM 1499 C CA . TYR A 1 195 ? -26.683 6.196 34.685 1.00 89.69 195 TYR A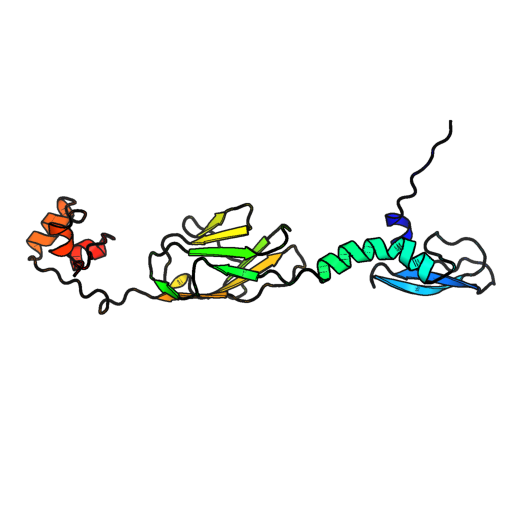 CA 1
ATOM 1500 C C . TYR A 1 195 ? -25.745 5.207 33.992 1.00 89.69 195 TYR A C 1
ATOM 1502 O O . TYR A 1 195 ? -25.614 4.082 34.460 1.00 89.69 195 TYR A O 1
ATOM 1510 N N . GLY A 1 196 ? -25.024 5.656 32.961 1.00 84.19 196 GLY A N 1
ATOM 1511 C CA . GLY A 1 196 ? -23.996 4.872 32.283 1.00 84.19 196 GLY A CA 1
ATOM 1512 C C . GLY A 1 196 ? -22.911 4.404 33.248 1.00 84.19 196 GLY A C 1
ATOM 1513 O O . GLY A 1 196 ? -22.651 3.217 33.320 1.00 84.19 196 GLY A O 1
ATOM 1514 N N . SER A 1 197 ? -22.346 5.291 34.078 1.00 84.12 197 SER A N 1
ATOM 1515 C CA . SER A 1 197 ? -21.311 4.890 35.052 1.00 84.12 197 SER A CA 1
ATOM 1516 C C . SER A 1 197 ? -21.832 4.063 36.236 1.00 84.12 197 SER A C 1
ATOM 1518 O O . SER A 1 197 ? -21.047 3.390 36.902 1.00 84.12 197 SER A O 1
ATOM 1520 N N . HIS A 1 198 ? -23.135 4.121 36.535 1.00 90.12 198 HIS A N 1
ATOM 1521 C CA . HIS A 1 198 ? -23.745 3.361 37.630 1.00 90.12 198 HIS A CA 1
ATOM 1522 C C . HIS A 1 198 ? -24.154 1.947 37.202 1.00 90.12 198 HIS A C 1
ATOM 1524 O O . HIS A 1 198 ? -23.999 1.014 37.981 1.00 90.12 198 HIS A O 1
ATOM 1530 N N . CYS A 1 199 ? -24.608 1.782 35.961 1.00 91.19 199 CYS A N 1
ATOM 1531 C CA . CYS A 1 199 ? -24.882 0.493 35.325 1.00 91.19 199 CYS A CA 1
ATOM 1532 C C . CYS A 1 199 ? -23.890 0.258 34.188 1.00 91.19 199 CYS A C 1
ATOM 1534 O O . CYS A 1 199 ? -24.256 0.098 33.024 1.00 91.19 199 CYS A O 1
ATOM 1536 N N . CYS A 1 200 ? -22.617 0.326 34.566 1.00 87.12 200 CYS A N 1
ATOM 1537 C CA . CYS A 1 200 ? -21.476 0.336 33.675 1.00 87.12 200 CYS A CA 1
ATOM 1538 C C . CYS A 1 200 ? -21.423 -0.933 32.809 1.00 87.12 200 CYS A C 1
ATOM 1540 O O . CYS A 1 200 ? -21.455 -0.828 31.584 1.00 87.12 200 CYS A O 1
ATOM 1542 N N . ALA A 1 201 ? -21.431 -2.122 33.417 1.00 85.75 201 ALA A N 1
ATOM 1543 C CA . ALA A 1 201 ? -21.344 -3.388 32.691 1.00 85.75 201 ALA A CA 1
ATOM 1544 C C . ALA A 1 201 ? -22.551 -3.578 31.762 1.00 85.75 201 ALA A C 1
ATOM 1546 O O . ALA A 1 201 ? -22.403 -3.936 30.592 1.00 85.75 201 ALA A O 1
ATOM 1547 N N . THR A 1 202 ? -23.751 -3.303 32.277 1.00 88.25 202 THR A N 1
ATOM 1548 C CA . THR A 1 202 ? -25.004 -3.455 31.531 1.00 88.25 202 THR A CA 1
ATOM 1549 C C . THR A 1 202 ? -25.087 -2.485 30.344 1.00 88.25 202 THR A C 1
ATOM 1551 O O . THR A 1 202 ? -25.468 -2.890 29.248 1.00 88.25 202 THR A O 1
ATOM 1554 N N . CYS A 1 203 ? -24.687 -1.222 30.513 1.00 84.19 203 CYS A N 1
ATOM 1555 C CA . CYS A 1 203 ? -24.697 -0.232 29.434 1.00 84.19 203 CYS A CA 1
ATOM 1556 C C . CYS A 1 203 ? -23.564 -0.446 28.419 1.00 84.19 203 CYS A C 1
ATOM 1558 O O . CYS A 1 203 ? -23.772 -0.247 27.220 1.00 84.19 203 CYS A O 1
ATOM 1560 N N . SER A 1 204 ? -22.384 -0.890 28.860 1.00 83.31 204 SER A N 1
ATOM 1561 C CA . SER A 1 204 ? -21.254 -1.173 27.968 1.00 83.31 204 SER A CA 1
ATOM 1562 C C . SER A 1 204 ? -21.514 -2.349 27.025 1.00 83.31 204 SER A C 1
ATOM 1564 O O . SER A 1 204 ? -21.082 -2.292 25.876 1.00 83.31 204 SER A O 1
ATOM 1566 N N . LYS A 1 205 ? -22.311 -3.350 27.431 1.00 83.69 205 LYS A N 1
ATOM 1567 C CA . LYS A 1 205 ? -22.784 -4.433 26.538 1.00 83.69 205 LYS A CA 1
ATOM 1568 C C . LYS A 1 205 ? -23.598 -3.936 25.336 1.00 83.69 205 LYS A C 1
ATOM 1570 O O . LYS A 1 205 ? -23.710 -4.646 24.345 1.00 83.69 205 LYS A O 1
ATOM 1575 N N . LEU A 1 206 ? -24.161 -2.730 25.417 1.00 79.31 206 LEU A N 1
ATOM 1576 C CA . LEU A 1 206 ? -24.958 -2.101 24.359 1.00 79.31 206 LEU A CA 1
ATOM 1577 C C . LEU A 1 206 ? -24.167 -1.041 23.571 1.00 79.31 206 LEU A C 1
ATOM 1579 O O . LEU A 1 206 ? -24.762 -0.235 22.862 1.00 79.31 206 LEU A O 1
ATOM 1583 N N . GLY A 1 207 ? -22.838 -0.999 23.723 1.00 71.62 207 GLY A N 1
ATOM 1584 C CA . GLY A 1 207 ? -21.968 -0.064 23.003 1.00 71.62 207 GLY A CA 1
ATOM 1585 C C . GLY A 1 207 ? -21.910 1.349 23.593 1.00 71.62 207 GLY A C 1
ATOM 1586 O O . GLY A 1 207 ? -21.304 2.237 22.994 1.00 71.62 207 GLY A O 1
ATOM 1587 N N . TYR A 1 208 ? -22.497 1.593 24.772 1.00 74.75 208 TYR A N 1
ATOM 1588 C CA . TYR A 1 208 ? -22.342 2.883 25.447 1.00 74.75 208 TYR A CA 1
ATOM 1589 C C . TYR A 1 208 ? -20.961 2.984 26.105 1.00 74.75 208 TYR A C 1
ATOM 1591 O O . TYR A 1 208 ? -20.592 2.158 26.944 1.00 74.75 208 TYR A O 1
ATOM 1599 N N . ASN A 1 209 ? -20.223 4.055 25.796 1.00 65.25 209 ASN A N 1
ATOM 1600 C CA . ASN A 1 209 ? -18.981 4.392 26.491 1.00 65.25 209 ASN A CA 1
ATOM 1601 C C . ASN A 1 209 ? -19.289 4.991 27.879 1.00 65.25 209 ASN A C 1
ATOM 1603 O O . ASN A 1 209 ? -19.266 6.204 28.095 1.00 65.25 209 ASN A O 1
ATOM 1607 N N . ALA A 1 210 ? -19.649 4.112 28.816 1.00 60.12 210 ALA A N 1
ATOM 1608 C CA . ALA A 1 210 ? -19.961 4.424 30.209 1.00 60.12 210 ALA A CA 1
ATOM 1609 C C . ALA A 1 210 ? -18.727 4.838 31.042 1.00 60.12 210 ALA A C 1
ATOM 1611 O O . ALA A 1 210 ? -18.875 5.343 32.160 1.00 60.12 210 ALA A O 1
ATOM 1612 N N . PHE A 1 211 ? -17.518 4.658 30.498 1.00 59.06 211 PHE A N 1
ATOM 1613 C CA . PHE A 1 211 ? -16.246 4.951 31.145 1.00 59.06 211 PHE A CA 1
ATOM 1614 C C . PHE A 1 211 ? -15.776 6.373 30.800 1.00 59.06 211 PHE A C 1
ATOM 1616 O O . PHE A 1 211 ? -15.133 6.619 29.784 1.00 59.06 211 PHE A O 1
ATOM 1623 N N . LYS A 1 212 ? -16.069 7.341 31.674 1.00 54.12 212 LYS A N 1
ATOM 1624 C CA . LYS A 1 212 ? -15.272 8.576 31.747 1.00 54.12 212 LYS A CA 1
ATOM 1625 C C . LYS A 1 212 ? -14.390 8.486 32.991 1.00 54.12 212 LYS A C 1
ATOM 1627 O O . LYS A 1 212 ? -14.948 8.568 34.090 1.00 54.12 212 LYS A O 1
ATOM 1632 N N . PRO A 1 213 ? -13.057 8.336 32.873 1.00 46.69 213 PRO A N 1
ATOM 1633 C CA . PRO A 1 213 ? -12.193 8.491 34.033 1.00 46.69 213 PRO A CA 1
ATOM 1634 C C . PRO A 1 213 ? -12.387 9.913 34.573 1.00 46.69 213 PRO A C 1
ATOM 1636 O O . PRO A 1 213 ? -12.435 10.880 33.806 1.00 46.69 213 PRO A O 1
ATOM 1639 N N . LYS A 1 214 ? -12.565 10.048 35.893 1.00 38.59 214 LYS A N 1
ATOM 1640 C CA . LYS A 1 214 ? -12.486 11.361 36.545 1.00 38.59 214 LYS A CA 1
ATOM 1641 C C . LYS A 1 214 ? -11.115 11.937 36.188 1.00 38.59 214 LYS A C 1
ATOM 1643 O O . LYS A 1 214 ? -10.109 11.301 36.488 1.00 38.59 214 LYS A O 1
ATOM 1648 N N . LYS A 1 215 ? -11.079 13.105 35.540 1.00 35.62 215 LYS A N 1
ATOM 1649 C CA . LYS A 1 215 ? -9.859 13.917 35.519 1.00 35.62 215 LYS A CA 1
ATOM 1650 C C . LYS A 1 215 ? -9.506 14.195 36.986 1.00 35.62 215 LYS A C 1
ATOM 1652 O O . LYS A 1 215 ? -10.368 14.703 37.707 1.00 35.62 215 LYS A O 1
ATOM 1657 N N . LEU A 1 216 ? -8.329 13.731 37.408 1.00 36.22 216 LEU A N 1
ATOM 1658 C CA . LEU A 1 216 ? -7.663 14.186 38.630 1.00 36.22 216 LEU A CA 1
ATOM 1659 C C . LEU A 1 216 ? -7.410 15.692 38.529 1.00 36.22 216 LEU A C 1
ATOM 1661 O O . LEU A 1 216 ? -7.129 16.150 37.395 1.00 36.22 216 LEU A O 1
#

Secondary structure (DSSP, 8-state):
--------HHHHTTSPP---SSS--EEEEEEETTTTEEEEEEE-SS---S--BSSHHHHHHHHTTHHHHHHHHHHSPPPEEEESSSSEEETT--EEEEEE-SS-S-EEEEETTEE----SSEEEETTTTEEEESS--GGG-EEEEEEESTTPPP-PPEEEEEE---TTT----B-S-HHHHHHHHHTTGGGSHHHHHHBHHHHHTTT-----PPP-

Sequence (216 aa):
MQNLVHVDSNYVCKLPFERGPCDGSESRWFYDHNKGICLEFGYSGCEGNENRFLTKNDCLAACSVIGVENALYRLQSPPTVTSTGKGSFKAGSEITLTCNNQDQVPIIWYKNNELLMFSERIKEMNDLKDVVISHAAPSDSGKYSCAIGDEGELSNEFSLQVEQILPSDLACVDKGTEAMCSLIVKNKLCGKQRYGSHCCATCSKLGYNAFKPKKL

Foldseek 3Di:
DDDDPPPPLAVLLDDDWDQDDAQFFDWWWFHDVVVLAIDIGGHRPDDTGNRTHNDRVRNCVSRCVVVCVVVVVVVFDAWAKDKPDQAEAEFQDKIKIFTDGPDADDKFKDFQNHGDDDDPQWDADDNNGMTIGGRDDQVVFTWMWMFHDPPTDIYDTRGHGYDYCDVVVVPQAAQDDPVLLVVCVVVVVCQPQVNCSNGVVSSVVVVRPNDDPPDD